Protein AF-0000000085035255 (afdb_homodimer)

InterPro domains:
  IPR010268 Archaeal PaREP1-like [PF05942] (9-112)

Structure (mmCIF, N/CA/C/O backbone):
data_AF-0000000085035255-model_v1
#
loop_
_entity.id
_entity.type
_entity.pdbx_description
1 polymer 'PaREP1 family protein'
#
loop_
_atom_site.group_PDB
_atom_site.id
_atom_site.type_symbol
_atom_site.label_atom_id
_atom_site.label_alt_id
_atom_site.label_comp_id
_atom_site.label_asym_id
_atom_site.label_entity_id
_atom_site.label_seq_id
_atom_site.pdbx_PDB_ins_code
_atom_site.Cartn_x
_atom_site.Cartn_y
_atom_site.Cartn_z
_atom_site.occupancy
_atom_site.B_iso_or_equiv
_atom_site.auth_seq_id
_atom_site.auth_comp_id
_atom_site.auth_asym_id
_atom_site.auth_atom_id
_atom_site.pdbx_PDB_model_num
ATOM 1 N N . MET A 1 1 ? 17.75 28.25 4.266 1 71.56 1 MET A N 1
ATOM 2 C CA . MET A 1 1 ? 18.922 27.719 4.949 1 71.56 1 MET A CA 1
ATOM 3 C C . MET A 1 1 ? 18.625 26.328 5.504 1 71.56 1 MET A C 1
ATOM 5 O O . MET A 1 1 ? 17.484 25.984 5.766 1 71.56 1 MET A O 1
ATOM 9 N N . PRO A 1 2 ? 19.734 25.594 5.645 1 76.75 2 PRO A N 1
ATOM 10 C CA . PRO A 1 2 ? 19.484 24.203 6.035 1 76.75 2 PRO A CA 1
ATOM 11 C C . PRO A 1 2 ? 18.734 24.094 7.355 1 76.75 2 PRO A C 1
ATOM 13 O O . PRO A 1 2 ? 17.812 23.266 7.477 1 76.75 2 PRO A O 1
ATOM 16 N N . GLU A 1 3 ? 19.031 24.891 8.227 1 83.19 3 GLU A N 1
ATOM 17 C CA . GLU A 1 3 ? 18.391 24.797 9.531 1 83.19 3 GLU A CA 1
ATOM 18 C C . GLU A 1 3 ? 16.922 25.219 9.445 1 83.19 3 GLU A C 1
ATOM 20 O O . GLU A 1 3 ? 16.062 24.625 10.109 1 83.19 3 GLU A O 1
ATOM 25 N N . ALA A 1 4 ? 16.781 26.234 8.711 1 89.69 4 ALA A N 1
ATOM 26 C CA . ALA A 1 4 ? 15.414 26.719 8.555 1 89.69 4 ALA A CA 1
ATOM 27 C C . ALA A 1 4 ? 14.547 25.656 7.859 1 89.69 4 ALA A C 1
ATOM 29 O O . ALA A 1 4 ? 13.383 25.469 8.219 1 89.69 4 ALA A O 1
ATOM 30 N N . ASP A 1 5 ? 15.156 25.062 6.98 1 92.88 5 ASP A N 1
ATOM 31 C CA . ASP A 1 5 ? 14.43 24.016 6.273 1 92.88 5 ASP A CA 1
ATOM 32 C C . ASP A 1 5 ? 14.125 22.828 7.199 1 92.88 5 ASP A C 1
ATOM 34 O O . ASP A 1 5 ? 13.031 22.266 7.156 1 92.88 5 ASP A O 1
ATOM 38 N N . VAL A 1 6 ? 15.102 22.578 8.062 1 94.19 6 VAL A N 1
ATOM 39 C CA . VAL A 1 6 ? 14.93 21.5 9.016 1 94.19 6 VAL A CA 1
ATOM 40 C C . VAL A 1 6 ? 13.758 21.812 9.945 1 94.19 6 VAL A C 1
ATOM 42 O O . VAL A 1 6 ? 12.875 20.969 10.156 1 94.19 6 VAL A O 1
ATOM 45 N N . GLU A 1 7 ? 13.789 22.969 10.484 1 96.19 7 GLU A N 1
ATOM 46 C CA . GLU A 1 7 ? 12.742 23.359 11.43 1 96.19 7 GLU A CA 1
ATOM 47 C C . GLU A 1 7 ? 11.375 23.375 10.758 1 96.19 7 GLU A C 1
ATOM 49 O O . GLU A 1 7 ? 10.383 22.953 11.359 1 96.19 7 GLU A O 1
ATOM 54 N N . LEU A 1 8 ? 11.359 23.938 9.562 1 97.88 8 LEU A N 1
ATOM 55 C CA . LEU A 1 8 ? 10.102 23.984 8.82 1 97.88 8 LEU A CA 1
ATOM 56 C C . LEU A 1 8 ? 9.547 22.578 8.586 1 97.88 8 LEU A C 1
ATOM 58 O O . LEU A 1 8 ? 8.375 22.328 8.875 1 97.88 8 LEU A O 1
ATOM 62 N N . HIS A 1 9 ? 10.43 21.688 8.094 1 98.44 9 HIS A N 1
ATOM 63 C CA . HIS A 1 9 ? 9.977 20.328 7.82 1 98.44 9 HIS A CA 1
ATOM 64 C C . HIS A 1 9 ? 9.57 19.609 9.102 1 98.44 9 HIS A C 1
ATOM 66 O O . HIS A 1 9 ? 8.641 18.797 9.102 1 98.44 9 HIS A O 1
ATOM 72 N N . LEU A 1 10 ? 10.25 19.938 10.164 1 97.38 10 LEU A N 1
ATOM 73 C CA . LEU A 1 10 ? 9.914 19.312 11.438 1 97.38 10 LEU A CA 1
ATOM 74 C C . LEU A 1 10 ? 8.539 19.781 11.922 1 97.38 10 LEU A C 1
ATOM 76 O O . LEU A 1 10 ? 7.727 18.969 12.367 1 97.38 10 LEU A O 1
ATOM 80 N N . LYS A 1 11 ? 8.367 21 11.875 1 98.31 11 LYS A N 1
ATOM 81 C CA . LYS A 1 11 ? 7.07 21.547 12.273 1 98.31 11 LYS A CA 1
ATOM 82 C C . LYS A 1 11 ? 5.945 20.969 11.414 1 98.31 11 LYS A C 1
ATOM 84 O O . LYS A 1 11 ? 4.883 20.625 11.93 1 98.31 11 LYS A O 1
ATOM 89 N N . LEU A 1 12 ? 6.164 20.891 10.117 1 98.69 12 LEU A N 1
ATOM 90 C CA . LEU A 1 12 ? 5.164 20.328 9.219 1 98.69 12 LEU A CA 1
ATOM 91 C C . LEU A 1 12 ? 4.914 18.859 9.547 1 98.69 12 LEU A C 1
ATOM 93 O O . LEU A 1 12 ? 3.766 18.406 9.555 1 98.69 12 LEU A O 1
ATOM 97 N N . CYS A 1 13 ? 6.023 18.172 9.836 1 98.69 13 CYS A N 1
ATOM 98 C CA . CYS A 1 13 ? 5.871 16.766 10.227 1 98.69 13 CYS A CA 1
ATOM 99 C C . CYS A 1 13 ? 4.965 16.641 11.445 1 98.69 13 CYS A C 1
ATOM 101 O O . CYS A 1 13 ? 4.031 15.836 11.445 1 98.69 13 CYS A O 1
ATOM 103 N N . GLU A 1 14 ? 5.195 17.406 12.43 1 98.38 14 GLU A N 1
ATOM 104 C CA . GLU A 1 14 ? 4.434 17.344 13.672 1 98.38 14 GLU A CA 1
ATOM 105 C C . GLU A 1 14 ? 2.973 17.719 13.445 1 98.38 14 GLU A C 1
ATOM 107 O O . GLU A 1 14 ? 2.068 17.062 13.969 1 98.38 14 GLU A O 1
ATOM 112 N N . ASN A 1 15 ? 2.805 18.766 12.742 1 98.81 15 ASN A N 1
ATOM 113 C CA . ASN A 1 15 ? 1.443 19.203 12.453 1 98.81 15 ASN A CA 1
ATOM 114 C C . ASN A 1 15 ? 0.665 18.141 11.688 1 98.81 15 ASN A C 1
ATOM 116 O O . ASN A 1 15 ? -0.482 17.844 12.023 1 98.81 15 ASN A O 1
ATOM 120 N N . TYR A 1 16 ? 1.258 17.594 10.664 1 98.88 16 TYR A N 1
ATOM 121 C CA . TYR A 1 16 ? 0.541 16.625 9.836 1 98.88 16 TYR A CA 1
ATOM 122 C C . TYR A 1 16 ? 0.333 15.312 10.578 1 98.88 16 TYR A C 1
ATOM 124 O O . TYR A 1 16 ? -0.672 14.625 10.367 1 98.88 16 TYR A O 1
ATOM 132 N N . MET A 1 17 ? 1.29 14.922 11.5 1 98.69 17 MET A N 1
ATOM 133 C CA . MET A 1 17 ? 1.035 13.75 12.328 1 98.69 17 MET A CA 1
ATOM 134 C C . MET A 1 17 ? -0.165 13.977 13.242 1 98.69 17 MET A C 1
ATOM 136 O O . MET A 1 17 ? -0.988 13.086 13.43 1 98.69 17 MET A O 1
ATOM 140 N N . LYS A 1 18 ? -0.241 15.156 13.742 1 98.75 18 LYS A N 1
ATOM 141 C CA . LYS A 1 18 ? -1.397 15.508 14.562 1 98.75 18 LYS A CA 1
ATOM 142 C C . LYS A 1 18 ? -2.686 15.461 13.742 1 98.75 18 LYS A C 1
ATOM 144 O O . LYS A 1 18 ? -3.705 14.953 14.203 1 98.75 18 LYS A O 1
ATOM 149 N N . GLU A 1 19 ? -2.623 16.031 12.617 1 98.88 19 GLU A N 1
ATOM 150 C CA . GLU A 1 19 ? -3.791 15.984 11.742 1 98.88 19 GLU A CA 1
ATOM 151 C C . GLU A 1 19 ? -4.184 14.555 11.414 1 98.88 19 GLU A C 1
ATOM 153 O O . GLU A 1 19 ? -5.371 14.219 11.367 1 98.88 19 GLU A O 1
ATOM 158 N N . ALA A 1 20 ? -3.168 13.727 11.086 1 98.88 20 ALA A N 1
ATOM 159 C CA . ALA A 1 20 ? -3.467 12.32 10.805 1 98.88 20 ALA A CA 1
ATOM 160 C C . ALA A 1 20 ? -4.234 11.68 11.953 1 98.88 20 ALA A C 1
ATOM 162 O O . ALA A 1 20 ? -5.223 10.977 11.734 1 98.88 20 ALA A O 1
ATOM 163 N N . GLU A 1 21 ? -3.861 11.969 13.117 1 98.62 21 GLU A N 1
ATOM 164 C CA . GLU A 1 21 ? -4.508 11.406 14.297 1 98.62 21 GLU A CA 1
ATOM 165 C C . GLU A 1 21 ? -5.906 11.984 14.492 1 98.62 21 GLU A C 1
ATOM 167 O O . GLU A 1 21 ? -6.832 11.273 14.883 1 98.62 21 GLU A O 1
ATOM 172 N N . ASP A 1 22 ? -5.992 13.211 14.273 1 98.81 22 ASP A N 1
ATOM 173 C CA . ASP A 1 22 ? -7.309 13.836 14.375 1 98.81 22 ASP A CA 1
ATOM 174 C C . ASP A 1 22 ? -8.289 13.227 13.375 1 98.81 22 ASP A C 1
ATOM 176 O O . ASP A 1 22 ? -9.438 12.945 13.711 1 98.81 22 ASP A O 1
ATOM 180 N N . PHE A 1 23 ? -7.844 13.133 12.086 1 98.88 23 PHE A N 1
ATOM 181 C CA . PHE A 1 23 ? -8.703 12.539 11.07 1 98.88 23 PHE A CA 1
ATOM 182 C C . PHE A 1 23 ? -9.055 11.102 11.43 1 98.88 23 PHE A C 1
ATOM 184 O O . PHE A 1 23 ? -10.164 10.641 11.156 1 98.88 23 PHE A O 1
ATOM 191 N N . LEU A 1 24 ? -8.117 10.344 12.047 1 98.56 24 LEU A N 1
ATOM 192 C CA . LEU A 1 24 ? -8.422 8.992 12.5 1 98.56 24 LEU A CA 1
ATOM 193 C C . LEU A 1 24 ? -9.531 9.008 13.539 1 98.56 24 LEU A C 1
ATOM 195 O O . LEU A 1 24 ? -10.453 8.18 13.484 1 98.56 24 LEU A O 1
ATOM 199 N N . ALA A 1 25 ? -9.43 9.883 14.461 1 98.38 25 ALA A N 1
ATOM 200 C CA . ALA A 1 25 ? -10.422 9.992 15.523 1 98.38 25 ALA A CA 1
ATOM 201 C C . ALA A 1 25 ? -11.812 10.273 14.953 1 98.38 25 ALA A C 1
ATOM 203 O O . ALA A 1 25 ? -12.82 9.852 15.523 1 98.38 25 ALA A O 1
ATOM 204 N N . ARG A 1 26 ? -11.797 10.945 13.883 1 98.56 26 ARG A N 1
ATOM 205 C CA . ARG A 1 26 ? -13.062 11.273 13.234 1 98.56 26 ARG A CA 1
ATOM 206 C C . ARG A 1 26 ? -13.461 10.203 12.219 1 98.56 26 ARG A C 1
ATOM 208 O O . ARG A 1 26 ? -14.43 10.375 11.484 1 98.56 26 ARG A O 1
ATOM 215 N N . LYS A 1 27 ? -12.68 9.188 12.102 1 98.62 27 LYS A N 1
ATOM 216 C CA . LYS A 1 27 ? -12.891 8.031 11.234 1 98.62 27 LYS A CA 1
ATOM 217 C C . LYS A 1 27 ? -12.859 8.43 9.766 1 98.62 27 LYS A C 1
ATOM 219 O O . LYS A 1 27 ? -13.555 7.832 8.938 1 98.62 27 LYS A O 1
ATOM 224 N N . ASP A 1 28 ? -12.234 9.523 9.469 1 98.81 28 ASP A N 1
ATOM 225 C CA . ASP A 1 28 ? -11.906 9.859 8.086 1 98.81 28 ASP A CA 1
ATOM 226 C C . ASP A 1 28 ? -10.57 9.242 7.672 1 98.81 28 ASP A C 1
ATOM 228 O O . ASP A 1 28 ? -9.547 9.922 7.641 1 98.81 28 ASP A O 1
ATOM 232 N N . TYR A 1 29 ? -10.641 8.055 7.273 1 98.81 29 TYR A N 1
ATOM 233 C CA . TYR A 1 29 ? -9.469 7.219 7.062 1 98.81 29 TYR A CA 1
ATOM 234 C C . TYR A 1 29 ? -8.719 7.629 5.797 1 98.81 29 TYR A C 1
ATOM 236 O O . TYR A 1 29 ? -7.504 7.461 5.703 1 98.81 29 TYR A O 1
ATOM 244 N N . VAL A 1 30 ? -9.461 8.125 4.777 1 98.88 30 VAL A N 1
ATOM 245 C CA . VAL A 1 30 ? -8.844 8.578 3.535 1 98.88 30 VAL A CA 1
ATOM 246 C C . VAL A 1 30 ? -7.922 9.766 3.814 1 98.88 30 VAL A C 1
ATOM 248 O O . VAL A 1 30 ? -6.746 9.742 3.451 1 98.88 30 VAL A O 1
ATOM 251 N N . GLN A 1 31 ? -8.391 10.805 4.551 1 98.94 31 GLN A N 1
ATOM 252 C CA . GLN A 1 31 ? -7.57 11.969 4.848 1 98.94 31 GLN A CA 1
ATOM 253 C C . GLN A 1 31 ? -6.473 11.633 5.852 1 98.94 31 GLN A C 1
ATOM 255 O O . GLN A 1 31 ? -5.371 12.18 5.789 1 98.94 31 GLN A O 1
ATOM 260 N N . ALA A 1 32 ? -6.758 10.688 6.875 1 98.94 32 ALA A N 1
ATOM 261 C CA . ALA A 1 32 ? -5.727 10.234 7.805 1 98.94 32 ALA A CA 1
ATOM 262 C C . ALA A 1 32 ? -4.547 9.617 7.055 1 98.94 32 ALA A C 1
ATOM 264 O O . ALA A 1 32 ? -3.391 9.859 7.402 1 98.94 32 ALA A O 1
ATOM 265 N N . SER A 1 33 ? -4.934 8.836 6.004 1 98.94 33 SER A N 1
ATOM 266 C CA . SER A 1 33 ? -3.904 8.195 5.195 1 98.94 33 SER A CA 1
ATOM 267 C C . SER A 1 33 ? -2.982 9.227 4.551 1 98.94 33 SER A C 1
ATOM 269 O O . SER A 1 33 ? -1.758 9.109 4.641 1 98.94 33 SER A O 1
ATOM 271 N N . GLU A 1 34 ? -3.482 10.172 3.92 1 98.94 34 GLU A N 1
ATOM 272 C CA . GLU A 1 34 ? -2.697 11.195 3.234 1 98.94 34 GLU A CA 1
ATOM 273 C C . GLU A 1 34 ? -1.834 11.977 4.219 1 98.94 34 GLU A C 1
ATOM 275 O O . GLU A 1 34 ? -0.647 12.195 3.971 1 98.94 34 GLU A O 1
ATOM 280 N N . LYS A 1 35 ? -2.445 12.406 5.367 1 98.94 35 LYS A N 1
ATOM 281 C CA . LYS A 1 35 ? -1.698 13.234 6.309 1 98.94 35 LYS A CA 1
ATOM 282 C C . LYS A 1 35 ? -0.564 12.445 6.957 1 98.94 35 LYS A C 1
ATOM 284 O O . LYS A 1 35 ? 0.502 13 7.234 1 98.94 35 LYS A O 1
ATOM 289 N N . ALA A 1 36 ? -0.799 11.195 7.242 1 98.94 36 ALA A N 1
ATOM 290 C CA . ALA A 1 36 ? 0.278 10.359 7.77 1 98.94 36 ALA A CA 1
ATOM 291 C C . ALA A 1 36 ? 1.422 10.242 6.766 1 98.94 36 ALA A C 1
ATOM 293 O O . ALA A 1 36 ? 2.594 10.336 7.137 1 98.94 36 ALA A O 1
ATOM 294 N N . TRP A 1 37 ? 1.056 10.008 5.477 1 98.94 37 TRP A N 1
ATOM 295 C CA . TRP A 1 37 ? 2.09 9.93 4.449 1 98.94 37 TRP A CA 1
ATOM 296 C C . TRP A 1 37 ? 2.873 11.242 4.371 1 98.94 37 TRP A C 1
ATOM 298 O O . TRP A 1 37 ? 4.102 11.234 4.281 1 98.94 37 TRP A O 1
ATOM 308 N N . VAL A 1 38 ? 2.184 12.383 4.395 1 98.94 38 VAL A N 1
ATOM 309 C CA . VAL A 1 38 ? 2.855 13.68 4.316 1 98.94 38 VAL A CA 1
ATOM 310 C C . VAL A 1 38 ? 3.801 13.844 5.504 1 98.94 38 VAL A C 1
ATOM 312 O O . VAL A 1 38 ? 4.93 14.312 5.344 1 98.94 38 VAL A O 1
ATOM 315 N N . ALA A 1 39 ? 3.291 13.422 6.695 1 98.88 39 ALA A N 1
ATOM 316 C CA . ALA A 1 39 ? 4.145 13.516 7.879 1 98.88 39 ALA A CA 1
ATOM 317 C C . ALA A 1 39 ? 5.426 12.711 7.695 1 98.88 39 ALA A C 1
ATOM 319 O O . ALA A 1 39 ? 6.52 13.195 7.984 1 98.88 39 ALA A O 1
ATOM 320 N N . ALA A 1 40 ? 5.258 11.5 7.254 1 98.88 40 ALA A N 1
ATOM 321 C CA . ALA A 1 40 ? 6.434 10.664 7.016 1 98.88 40 ALA A CA 1
ATOM 322 C C . ALA A 1 40 ? 7.383 11.32 6.02 1 98.88 40 ALA A C 1
ATOM 324 O O . ALA A 1 40 ? 8.602 11.336 6.23 1 98.88 40 ALA A O 1
ATOM 325 N N . SER A 1 41 ? 6.828 11.836 4.852 1 98.94 41 SER A N 1
ATOM 326 C CA . SER A 1 41 ? 7.641 12.492 3.832 1 98.94 41 SER A CA 1
ATOM 327 C C . SER A 1 41 ? 8.375 13.703 4.402 1 98.94 41 SER A C 1
ATOM 329 O O . SER A 1 41 ? 9.539 13.938 4.074 1 98.94 41 SER A O 1
ATOM 331 N N . GLN A 1 42 ? 7.688 14.422 5.281 1 98.81 42 GLN A N 1
ATOM 332 C CA . GLN A 1 42 ? 8.328 15.586 5.895 1 98.81 42 GLN A CA 1
ATOM 333 C C . GLN A 1 42 ? 9.477 15.164 6.801 1 98.81 42 GLN A C 1
ATOM 335 O O . GLN A 1 42 ? 10.508 15.844 6.859 1 98.81 42 GLN A O 1
ATOM 340 N N . MET A 1 43 ? 9.344 14.102 7.469 1 98.75 43 MET A N 1
ATOM 341 C CA . MET A 1 43 ? 10.438 13.672 8.336 1 98.75 43 MET A CA 1
ATOM 342 C C . MET A 1 43 ? 11.664 13.289 7.523 1 98.75 43 MET A C 1
ATOM 344 O O . MET A 1 43 ? 12.797 13.547 7.938 1 98.75 43 MET A O 1
ATOM 348 N N . LEU A 1 44 ? 11.422 12.594 6.383 1 98.75 44 LEU A N 1
ATOM 349 C CA . LEU A 1 44 ? 12.562 12.336 5.512 1 98.75 44 LEU A CA 1
ATOM 350 C C . LEU A 1 44 ? 13.219 13.633 5.07 1 98.75 44 LEU A C 1
ATOM 352 O O . LEU A 1 44 ? 14.445 13.719 4.992 1 98.75 44 LEU A O 1
ATOM 356 N N . LYS A 1 45 ? 12.438 14.578 4.723 1 98.56 45 LYS A N 1
ATOM 357 C CA . LYS A 1 45 ? 12.969 15.875 4.293 1 98.56 45 LYS A CA 1
ATOM 358 C C . LYS A 1 45 ? 13.75 16.547 5.418 1 98.56 45 LYS A C 1
ATOM 360 O O . LYS A 1 45 ? 14.719 17.266 5.164 1 98.56 45 LYS A O 1
ATOM 365 N N . VAL A 1 46 ? 13.312 16.344 6.695 1 98.38 46 VAL A N 1
ATOM 366 C CA . VAL A 1 46 ? 14.094 16.859 7.809 1 98.38 46 VAL A CA 1
ATOM 367 C C . VAL A 1 46 ? 15.516 16.297 7.75 1 98.38 46 VAL A C 1
ATOM 369 O O . VAL A 1 46 ? 16.484 17.047 7.797 1 98.38 46 VAL A O 1
ATOM 372 N N . LEU A 1 47 ? 15.609 15.086 7.691 1 97.62 47 LEU A N 1
ATOM 373 C CA . LEU A 1 47 ? 16.922 14.453 7.684 1 97.62 47 LEU A CA 1
ATOM 374 C C . LEU A 1 47 ? 17.734 14.898 6.477 1 97.62 47 LEU A C 1
ATOM 376 O O . LEU A 1 47 ? 18.938 15.164 6.594 1 97.62 47 LEU A O 1
ATOM 380 N N . ALA A 1 48 ? 17.062 14.875 5.246 1 97.75 48 ALA A N 1
ATOM 381 C CA . ALA A 1 48 ? 17.766 15.312 4.039 1 97.75 48 ALA A CA 1
ATOM 382 C C . ALA A 1 48 ? 18.266 16.75 4.18 1 97.75 48 ALA A C 1
ATOM 384 O O . ALA A 1 48 ? 19.375 17.062 3.773 1 97.75 48 ALA A O 1
ATOM 385 N N . ALA A 1 49 ? 17.375 17.578 4.762 1 96.5 49 ALA A N 1
ATOM 386 C CA . ALA A 1 49 ? 17.734 18.984 4.934 1 96.5 49 ALA A CA 1
ATOM 387 C C . ALA A 1 49 ? 18.969 19.125 5.836 1 96.5 49 ALA A C 1
ATOM 389 O O . ALA A 1 49 ? 19.812 19.984 5.613 1 96.5 49 ALA A O 1
ATOM 390 N N . LYS A 1 50 ? 19.109 18.328 6.773 1 94.81 50 LYS A N 1
ATOM 391 C CA . LYS A 1 50 ? 20.281 18.344 7.645 1 94.81 50 LYS A CA 1
ATOM 392 C C . LYS A 1 50 ? 21.547 18.062 6.863 1 94.81 50 LYS A C 1
ATOM 394 O O . LYS A 1 50 ? 22.641 18.469 7.258 1 94.81 50 LYS A O 1
ATOM 399 N N . GLU A 1 51 ? 21.359 17.391 5.879 1 94.31 51 GLU A N 1
ATOM 400 C CA . GLU A 1 51 ? 22.5 17.062 5.031 1 94.31 51 GLU A CA 1
ATOM 401 C C . GLU A 1 51 ? 22.641 18.062 3.883 1 94.31 51 GLU A C 1
ATOM 403 O O . GLU A 1 51 ? 23.469 17.875 2.99 1 94.31 51 GLU A O 1
ATOM 408 N N . GLY A 1 52 ? 21.859 18.938 3.848 1 94.75 52 GLY A N 1
ATOM 409 C CA . GLY A 1 52 ? 21.891 19.938 2.797 1 94.75 52 GLY A CA 1
ATOM 410 C C . GLY A 1 52 ? 21.219 19.484 1.515 1 94.75 52 GLY A C 1
ATOM 411 O O . GLY A 1 52 ? 21.516 20 0.436 1 94.75 52 GLY A O 1
ATOM 412 N N . ARG A 1 53 ? 20.391 18.609 1.719 1 96 53 ARG A N 1
ATOM 413 C CA . ARG A 1 53 ? 19.688 18.078 0.558 1 96 53 ARG A CA 1
ATOM 414 C C . ARG A 1 53 ? 18.203 18.422 0.62 1 96 53 ARG A C 1
ATOM 416 O O . ARG A 1 53 ? 17.609 18.406 1.696 1 96 53 ARG A O 1
ATOM 423 N N . GLU A 1 54 ? 17.781 18.75 -0.522 1 97.44 54 GLU A N 1
ATOM 424 C CA . GLU A 1 54 ? 16.344 19 -0.629 1 97.44 54 GLU A CA 1
ATOM 425 C C . GLU A 1 54 ? 15.656 17.906 -1.449 1 97.44 54 GLU A C 1
ATOM 427 O O . GLU A 1 54 ? 16.125 17.547 -2.531 1 97.44 54 GLU A O 1
ATOM 432 N N . LEU A 1 55 ? 14.562 17.375 -0.902 1 98.25 55 LEU A N 1
ATOM 433 C CA . LEU A 1 55 ? 13.773 16.359 -1.59 1 98.25 55 LEU A CA 1
ATOM 434 C C . LEU A 1 55 ? 12.477 16.953 -2.131 1 98.25 55 LEU A C 1
ATOM 436 O O . LEU A 1 55 ? 11.672 17.484 -1.37 1 98.25 55 LEU A O 1
ATOM 440 N N . ARG A 1 56 ? 12.367 16.781 -3.438 1 97.56 56 ARG A N 1
ATOM 441 C CA . ARG A 1 56 ? 11.281 17.531 -4.047 1 97.56 56 ARG A CA 1
ATOM 442 C C . ARG A 1 56 ? 10.273 16.594 -4.711 1 97.56 56 ARG A C 1
ATOM 444 O O . ARG A 1 56 ? 9.148 17 -5.016 1 97.56 56 ARG A O 1
ATOM 451 N N . SER A 1 57 ? 10.672 15.359 -5.027 1 98.44 57 SER A N 1
ATOM 452 C CA . SER A 1 57 ? 9.805 14.445 -5.762 1 98.44 57 SER A CA 1
ATOM 453 C C . SER A 1 57 ? 9.617 13.133 -5.008 1 98.44 57 SER A C 1
ATOM 455 O O . SER A 1 57 ? 10.398 12.805 -4.113 1 98.44 57 SER A O 1
ATOM 457 N N . HIS A 1 58 ? 8.547 12.414 -5.367 1 98.56 58 HIS A N 1
ATOM 458 C CA . HIS A 1 58 ? 8.305 11.086 -4.812 1 98.56 58 HIS A CA 1
ATOM 459 C C . HIS A 1 58 ? 9.508 10.172 -5.023 1 98.56 58 HIS A C 1
ATOM 461 O O . HIS A 1 58 ? 9.938 9.477 -4.102 1 98.56 58 HIS A O 1
ATOM 467 N N . ALA A 1 59 ? 10.094 10.195 -6.25 1 98.62 59 ALA A N 1
ATOM 468 C CA . ALA A 1 59 ? 11.25 9.359 -6.555 1 98.62 59 ALA A CA 1
ATOM 469 C C . ALA A 1 59 ? 12.438 9.703 -5.656 1 98.62 59 ALA A C 1
ATOM 471 O O . ALA A 1 59 ? 13.164 8.812 -5.207 1 98.62 59 ALA A O 1
ATOM 472 N N . GLU A 1 60 ? 12.633 10.984 -5.395 1 98.75 60 GLU A N 1
ATOM 473 C CA . GLU A 1 60 ? 13.727 11.398 -4.52 1 98.75 60 GLU A CA 1
ATOM 474 C C . GLU A 1 60 ? 13.484 10.945 -3.08 1 98.75 60 GLU A C 1
ATOM 476 O O . GLU A 1 60 ? 14.422 10.609 -2.363 1 98.75 60 GLU A O 1
ATOM 481 N N . LEU A 1 61 ? 12.242 10.945 -2.662 1 98.88 61 LEU A N 1
ATOM 482 C CA . LEU A 1 61 ? 11.914 10.445 -1.328 1 98.88 61 LEU A CA 1
ATOM 483 C C . LEU A 1 61 ? 12.219 8.953 -1.216 1 98.88 61 LEU A C 1
ATOM 485 O O . LEU A 1 61 ? 12.828 8.516 -0.241 1 98.88 61 LEU A O 1
ATOM 489 N N . TRP A 1 62 ? 11.828 8.211 -2.217 1 98.88 62 TRP A N 1
ATOM 490 C CA . TRP A 1 62 ? 12.117 6.777 -2.232 1 98.88 62 TRP A CA 1
ATOM 491 C C . TRP A 1 62 ? 13.617 6.523 -2.213 1 98.88 62 TRP A C 1
ATOM 493 O O . TRP A 1 62 ? 14.102 5.672 -1.465 1 98.88 62 TRP A O 1
ATOM 503 N N . LYS A 1 63 ? 14.344 7.207 -3.092 1 98.75 63 LYS A N 1
ATOM 504 C CA . LYS A 1 63 ? 15.789 7.047 -3.148 1 98.75 63 LYS A CA 1
ATOM 505 C C . LYS A 1 63 ? 16.438 7.391 -1.807 1 98.75 63 LYS A C 1
ATOM 507 O O . LYS A 1 63 ? 17.297 6.652 -1.32 1 98.75 63 LYS A O 1
ATOM 512 N N . TYR A 1 64 ? 16.062 8.391 -1.299 1 98.81 64 TYR A N 1
ATOM 513 C CA . TYR A 1 64 ? 16.672 8.797 -0.036 1 98.81 64 TYR A CA 1
ATOM 514 C C . TYR A 1 64 ? 16.344 7.801 1.069 1 98.81 64 TYR A C 1
ATOM 516 O O . TYR A 1 64 ? 17.219 7.441 1.864 1 98.81 64 TYR A O 1
ATOM 524 N N . ALA A 1 65 ? 15.047 7.453 1.271 1 98.69 65 ALA A N 1
ATOM 525 C CA . ALA A 1 65 ? 14.664 6.457 2.264 1 98.69 65 ALA A CA 1
ATOM 526 C C . ALA A 1 65 ? 15.477 5.172 2.092 1 98.69 65 ALA A C 1
ATOM 528 O O . ALA A 1 65 ? 15.898 4.559 3.076 1 98.69 65 ALA A O 1
ATOM 529 N N . ASP A 1 66 ? 15.688 4.773 0.777 1 98.44 66 ASP A N 1
ATOM 530 C CA . ASP A 1 66 ? 16.484 3.584 0.477 1 98.44 66 ASP A CA 1
ATOM 531 C C . ASP A 1 66 ? 17.922 3.766 0.922 1 98.44 66 ASP A C 1
ATOM 533 O O . ASP A 1 66 ? 18.5 2.883 1.565 1 98.44 66 ASP A O 1
ATOM 537 N N . GLU A 1 67 ? 18.531 4.887 0.636 1 98.19 67 GLU A N 1
ATOM 538 C CA . GLU A 1 67 ? 19.891 5.191 1.049 1 98.19 67 GLU A CA 1
ATOM 539 C C . GLU A 1 67 ? 20.016 5.207 2.57 1 98.19 67 GLU A C 1
ATOM 541 O O . GLU A 1 67 ? 21 4.695 3.123 1 98.19 67 GLU A O 1
ATOM 546 N N . LEU A 1 68 ? 19.078 5.711 3.125 1 98.06 68 LEU A N 1
ATOM 547 C CA . LEU A 1 68 ? 19.109 5.836 4.578 1 98.06 68 LEU A CA 1
ATOM 548 C C . LEU A 1 68 ? 19.016 4.469 5.242 1 98.06 68 LEU A C 1
ATOM 550 O O . LEU A 1 68 ? 19.781 4.156 6.145 1 98.06 68 LEU A O 1
ATOM 554 N N . ALA A 1 69 ? 18.031 3.738 4.875 1 98 69 ALA A N 1
ATOM 555 C CA . ALA A 1 69 ? 17.891 2.395 5.426 1 98 69 ALA A CA 1
ATOM 556 C C . ALA A 1 69 ? 19.156 1.573 5.23 1 98 69 ALA A C 1
ATOM 558 O O . ALA A 1 69 ? 19.547 0.809 6.113 1 98 69 ALA A O 1
ATOM 559 N N . GLU A 1 70 ? 19.719 1.691 4 1 97.56 70 GLU A N 1
ATOM 560 C CA . GLU A 1 70 ? 20.969 0.977 3.719 1 97.56 70 GLU A CA 1
ATOM 561 C C . GLU A 1 70 ? 22.094 1.442 4.637 1 97.56 70 GLU A C 1
ATOM 563 O O . GLU A 1 70 ? 22.812 0.622 5.219 1 97.56 70 GLU A O 1
ATOM 568 N N . LYS A 1 71 ? 22.297 2.666 4.77 1 96.75 71 LYS A N 1
ATOM 569 C CA . LYS A 1 71 ? 23.344 3.244 5.609 1 96.75 71 LYS A CA 1
ATOM 570 C C . LYS A 1 71 ? 23.203 2.783 7.059 1 96.75 71 LYS A C 1
ATOM 572 O O . LYS A 1 71 ? 24.188 2.496 7.727 1 96.75 71 LYS A O 1
ATOM 577 N N . LEU A 1 72 ? 22 2.619 7.453 1 96.25 72 LEU A N 1
ATOM 578 C CA . LEU A 1 72 ? 21.75 2.309 8.852 1 96.25 72 LEU A CA 1
ATOM 579 C C . LEU A 1 72 ? 21.625 0.803 9.062 1 96.25 72 LEU A C 1
ATOM 581 O O . LEU A 1 72 ? 21.594 0.33 10.203 1 96.25 72 LEU A O 1
ATOM 585 N N . GLY A 1 73 ? 21.547 0.07 8.023 1 96.25 73 GLY A N 1
ATOM 586 C CA . GLY A 1 73 ? 21.266 -1.354 8.125 1 96.25 73 GLY A CA 1
ATOM 587 C C . GLY A 1 73 ? 19.953 -1.663 8.812 1 96.25 73 GLY A C 1
ATOM 588 O O . GLY A 1 73 ? 19.859 -2.609 9.594 1 96.25 73 GLY A O 1
ATOM 589 N N . ASP A 1 74 ? 19.016 -0.812 8.594 1 95.81 74 ASP A N 1
ATOM 590 C CA . ASP A 1 74 ? 17.734 -0.866 9.289 1 95.81 74 ASP A CA 1
ATOM 591 C C . ASP A 1 74 ? 16.609 -1.297 8.344 1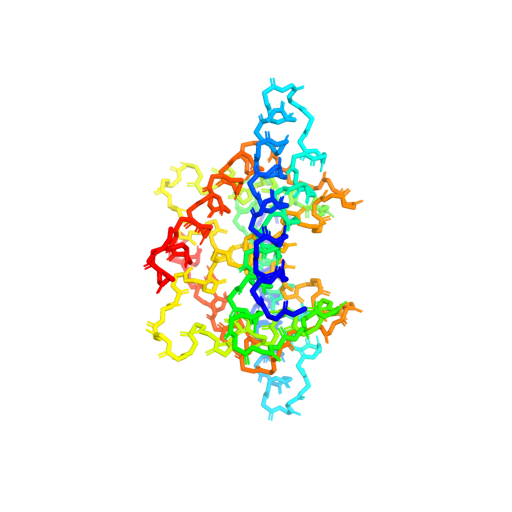 95.81 74 ASP A C 1
ATOM 593 O O . ASP A 1 74 ? 15.961 -0.455 7.723 1 95.81 74 ASP A O 1
ATOM 597 N N . GLU A 1 75 ? 16.312 -2.551 8.328 1 95.62 75 GLU A N 1
ATOM 598 C CA . GLU A 1 75 ? 15.305 -3.119 7.445 1 95.62 75 GLU A CA 1
ATOM 599 C C . GLU A 1 75 ? 13.898 -2.678 7.855 1 95.62 75 GLU A C 1
ATOM 601 O O . GLU A 1 75 ? 13.023 -2.52 7.004 1 95.62 75 GLU A O 1
ATOM 606 N N . GLU A 1 76 ? 13.711 -2.57 9.148 1 96.81 76 GLU A N 1
ATOM 607 C CA . GLU A 1 76 ? 12.398 -2.143 9.625 1 96.81 76 GLU A CA 1
ATOM 608 C C . GLU A 1 76 ? 12.039 -0.762 9.086 1 96.81 76 GLU A C 1
ATOM 610 O O . GLU A 1 76 ? 10.867 -0.483 8.82 1 96.81 76 GLU A O 1
ATOM 615 N N . LEU A 1 77 ? 13.055 0.13 8.844 1 97.94 77 LEU A N 1
ATOM 616 C CA . LEU A 1 77 ? 12.812 1.446 8.266 1 97.94 77 LEU A CA 1
ATOM 617 C C . LEU A 1 77 ? 12.219 1.322 6.867 1 97.94 77 LEU A C 1
ATOM 619 O O . LEU A 1 77 ? 11.359 2.121 6.477 1 97.94 77 LEU A O 1
ATOM 623 N N . ARG A 1 78 ? 12.648 0.31 6.129 1 98.19 78 ARG A N 1
ATOM 624 C CA . ARG A 1 78 ? 12.102 0.088 4.797 1 98.19 78 ARG A CA 1
ATOM 625 C C . ARG A 1 78 ? 10.625 -0.308 4.867 1 98.19 78 ARG A C 1
ATOM 627 O O . ARG A 1 78 ? 9.805 0.208 4.109 1 98.19 78 ARG A O 1
ATOM 634 N N . TYR A 1 79 ? 10.305 -1.218 5.793 1 98.44 79 TYR A N 1
ATOM 635 C CA . TYR A 1 79 ? 8.922 -1.643 5.949 1 98.44 79 TYR A CA 1
ATOM 636 C C . TYR A 1 79 ? 8.031 -0.468 6.336 1 98.44 79 TYR A C 1
ATOM 638 O O . TYR A 1 79 ? 6.918 -0.326 5.82 1 98.44 79 TYR A O 1
ATOM 646 N N . LEU A 1 80 ? 8.484 0.435 7.238 1 98.81 80 LEU A N 1
ATOM 647 C CA . LEU A 1 80 ? 7.688 1.563 7.703 1 98.81 80 LEU A CA 1
ATOM 648 C C . LEU A 1 80 ? 7.496 2.59 6.594 1 98.81 80 LEU A C 1
ATOM 650 O O . LEU A 1 80 ? 6.414 3.166 6.453 1 98.81 80 LEU A O 1
ATOM 654 N N . TRP A 1 81 ? 8.531 2.785 5.703 1 98.88 81 TRP A N 1
ATOM 655 C CA . TRP A 1 81 ? 8.383 3.707 4.582 1 98.88 81 TRP A CA 1
ATOM 656 C C . TRP A 1 81 ? 7.406 3.154 3.545 1 98.88 81 TRP A C 1
ATOM 658 O O . TRP A 1 81 ? 6.586 3.893 3 1 98.88 81 TRP A O 1
ATOM 668 N N . ARG A 1 82 ? 7.527 1.859 3.301 1 98.88 82 ARG A N 1
ATOM 669 C CA . ARG A 1 82 ? 6.57 1.225 2.402 1 98.88 82 ARG A CA 1
ATOM 670 C C . ARG A 1 82 ? 5.148 1.339 2.945 1 98.88 82 ARG A C 1
ATOM 672 O O . ARG A 1 82 ? 4.199 1.505 2.178 1 98.88 82 ARG A O 1
ATOM 679 N N . THR A 1 83 ? 5 1.209 4.238 1 98.88 83 THR A N 1
ATOM 680 C CA . THR A 1 83 ? 3.697 1.389 4.875 1 98.88 83 THR A CA 1
ATOM 681 C C . THR A 1 83 ? 3.168 2.799 4.629 1 98.88 83 THR A C 1
ATOM 683 O O . THR A 1 83 ? 2 2.975 4.273 1 98.88 83 THR A O 1
ATOM 686 N N . ALA A 1 84 ? 4.012 3.854 4.793 1 98.94 84 ALA A N 1
ATOM 687 C CA . ALA A 1 84 ? 3.594 5.223 4.504 1 98.94 84 ALA A CA 1
ATOM 688 C C . ALA A 1 84 ? 3.115 5.359 3.061 1 98.94 84 ALA A C 1
ATOM 690 O O . ALA A 1 84 ? 2.115 6.027 2.791 1 98.94 84 ALA A O 1
ATOM 691 N N . ASN A 1 85 ? 3.775 4.703 2.141 1 98.88 85 ASN A N 1
ATOM 692 C CA . ASN A 1 85 ? 3.406 4.828 0.735 1 98.88 85 ASN A CA 1
ATOM 693 C C . ASN A 1 85 ? 2.135 4.047 0.417 1 98.88 85 ASN A C 1
ATOM 695 O O . ASN A 1 85 ? 1.367 4.438 -0.466 1 98.88 85 ASN A O 1
ATOM 699 N N . ALA A 1 86 ? 1.9 2.891 1.177 1 98.75 86 ALA A N 1
ATOM 700 C CA . ALA A 1 86 ? 0.606 2.227 1.05 1 98.75 86 ALA A CA 1
ATOM 701 C C . ALA A 1 86 ? -0.527 3.141 1.503 1 98.75 86 ALA A C 1
ATOM 703 O O . ALA A 1 86 ? -1.607 3.145 0.908 1 98.75 86 ALA A O 1
ATOM 704 N N . LEU A 1 87 ? -0.301 3.934 2.545 1 98.94 87 LEU A N 1
ATOM 705 C CA . LEU A 1 87 ? -1.293 4.914 2.975 1 98.94 87 LEU A CA 1
ATOM 706 C C . LEU A 1 87 ? -1.503 5.98 1.905 1 98.94 87 LEU A C 1
ATOM 708 O O . LEU A 1 87 ? -2.635 6.402 1.658 1 98.94 87 LEU A O 1
ATOM 712 N N . HIS A 1 88 ? -0.381 6.402 1.281 1 98.81 88 HIS A N 1
ATOM 713 C CA . HIS A 1 88 ? -0.509 7.402 0.225 1 98.81 88 HIS A CA 1
ATOM 714 C C . HIS A 1 88 ? -1.36 6.879 -0.927 1 98.81 88 HIS A C 1
ATOM 716 O O . HIS A 1 88 ? -2.221 7.594 -1.443 1 98.81 88 HIS A O 1
ATOM 722 N N . GLN A 1 89 ? -1.159 5.738 -1.316 1 98.5 89 GLN A N 1
ATOM 723 C CA . GLN A 1 89 ? -2.006 5.098 -2.316 1 98.5 89 GLN A CA 1
ATOM 724 C C . GLN A 1 89 ? -3.457 5.031 -1.848 1 98.5 89 GLN A C 1
ATOM 726 O O . GLN A 1 89 ? -4.379 5.227 -2.641 1 98.5 89 GLN A O 1
ATOM 731 N N . ASN A 1 90 ? -3.619 4.656 -0.602 1 98.75 90 ASN A N 1
ATOM 732 C CA . ASN A 1 90 ? -4.973 4.523 -0.072 1 98.75 90 ASN A CA 1
ATOM 733 C C . ASN A 1 90 ? -5.719 5.852 -0.095 1 98.75 90 ASN A C 1
ATOM 735 O O . ASN A 1 90 ? -6.949 5.879 -0.142 1 98.75 90 ASN A O 1
ATOM 739 N N . PHE A 1 91 ? -5.027 7.051 0.022 1 98.81 91 PHE A N 1
ATOM 740 C CA . PHE A 1 91 ? -5.656 8.359 -0.118 1 98.81 91 PHE A CA 1
ATOM 741 C C . PHE A 1 91 ? -6.367 8.477 -1.462 1 98.81 91 PHE A C 1
ATOM 743 O O . PHE A 1 91 ? -7.441 9.078 -1.553 1 98.81 91 PHE A O 1
ATOM 750 N N . TYR A 1 92 ? -5.805 7.867 -2.508 1 98.44 92 TYR A N 1
ATOM 751 C CA . TYR A 1 92 ? -6.375 7.988 -3.844 1 98.44 92 TYR A CA 1
ATOM 752 C C . TYR A 1 92 ? -7.383 6.879 -4.113 1 98.44 92 TYR A C 1
ATOM 754 O O . TYR A 1 92 ? -8.375 7.09 -4.812 1 98.44 92 TYR A O 1
ATOM 762 N N . GLU A 1 93 ? -7.066 5.605 -3.498 1 98.38 93 GLU A N 1
ATOM 763 C CA . GLU A 1 93 ? -7.828 4.441 -3.939 1 98.38 93 GLU A CA 1
ATOM 764 C C . GLU A 1 93 ? -8.828 4.004 -2.877 1 98.38 93 GLU A C 1
ATOM 766 O O . GLU A 1 93 ? -9.828 3.352 -3.189 1 98.38 93 GLU A O 1
ATOM 771 N N . ASN A 1 94 ? -8.453 4.309 -1.521 1 98.56 94 ASN A N 1
ATOM 772 C CA . ASN A 1 94 ? -9.297 3.99 -0.374 1 98.56 94 ASN A CA 1
ATOM 773 C C . ASN A 1 94 ? -9.664 2.508 -0.338 1 98.56 94 ASN A C 1
ATOM 775 O O . ASN A 1 94 ? -10.812 2.152 -0.084 1 98.56 94 ASN A O 1
ATOM 779 N N . TRP A 1 95 ? -8.758 1.617 -0.68 1 98.69 95 TRP A N 1
ATOM 780 C CA . TRP A 1 95 ? -8.961 0.172 -0.701 1 98.69 95 TRP A CA 1
ATOM 781 C C . TRP A 1 95 ? -8.75 -0.428 0.685 1 98.69 95 TRP A C 1
ATOM 783 O O . TRP A 1 95 ? -9.281 -1.498 0.992 1 98.69 95 TRP A O 1
ATOM 793 N N . MET A 1 96 ? -7.949 0.233 1.591 1 98.69 96 MET A N 1
ATOM 794 C CA . MET A 1 96 ? -7.555 -0.332 2.879 1 98.69 96 MET A CA 1
ATOM 795 C C . MET A 1 96 ? -8.719 -0.317 3.859 1 98.69 96 MET A C 1
ATOM 797 O O . MET A 1 96 ? -9.406 0.696 3.998 1 98.69 96 MET A O 1
ATOM 801 N N . PRO A 1 97 ? -8.867 -1.566 4.547 1 98.38 97 PRO A N 1
ATOM 802 C CA . PRO A 1 97 ? -9.844 -1.513 5.637 1 98.38 97 PRO A CA 1
ATOM 803 C C . PRO A 1 97 ? -9.406 -0.598 6.777 1 98.38 97 PRO A C 1
ATOM 805 O O . PRO A 1 97 ? -8.211 -0.33 6.938 1 98.38 97 PRO A O 1
ATOM 808 N N . SER A 1 98 ? -10.414 0.005 7.492 1 98.44 98 SER A N 1
ATOM 809 C CA . SER A 1 98 ? -10.164 1.009 8.523 1 98.44 98 SER A CA 1
ATOM 810 C C . SER A 1 98 ? -9.125 0.521 9.523 1 98.44 98 SER A C 1
ATOM 812 O O . SER A 1 98 ? -8.234 1.275 9.922 1 98.44 98 SER A O 1
ATOM 814 N N . ARG A 1 99 ? -9.141 -0.772 9.953 1 98.19 99 ARG A N 1
ATOM 815 C CA . ARG A 1 99 ? -8.18 -1.31 10.906 1 98.19 99 ARG A CA 1
ATOM 816 C C . ARG A 1 99 ? -6.758 -1.224 10.359 1 98.19 99 ARG A C 1
ATOM 818 O O . ARG A 1 99 ? -5.828 -0.859 11.078 1 98.19 99 ARG A O 1
ATOM 825 N N . GLU A 1 100 ? -6.699 -1.554 9.109 1 98.62 100 GLU A N 1
ATOM 826 C CA . GLU A 1 100 ? -5.387 -1.504 8.477 1 98.62 100 GLU A CA 1
ATOM 827 C C . GLU A 1 100 ? -4.863 -0.072 8.398 1 98.62 100 GLU A C 1
ATOM 829 O O . GLU A 1 100 ? -3.666 0.167 8.578 1 98.62 100 GLU A O 1
ATOM 834 N N . VAL A 1 101 ? -5.73 0.893 8.062 1 98.88 101 VAL A N 1
ATOM 835 C CA . VAL A 1 101 ? -5.328 2.295 8.055 1 98.88 101 VAL A CA 1
ATOM 836 C C . VAL A 1 101 ? -4.844 2.697 9.445 1 98.88 101 VAL A C 1
ATOM 838 O O . VAL A 1 101 ? -3.793 3.328 9.586 1 98.88 101 VAL A O 1
ATOM 841 N N . GLU A 1 102 ? -5.609 2.314 10.461 1 98.81 102 GLU A N 1
ATOM 842 C CA . GLU A 1 102 ? -5.238 2.66 11.828 1 98.81 102 GLU A CA 1
ATOM 843 C C . GLU A 1 102 ? -3.867 2.096 12.188 1 98.81 102 GLU A C 1
ATOM 845 O O . GLU A 1 102 ? -3.025 2.805 12.742 1 98.81 102 GLU A O 1
ATOM 850 N N . LEU A 1 103 ? -3.617 0.847 11.906 1 98.75 103 LEU A N 1
ATOM 851 C CA . LEU A 1 103 ? -2.342 0.196 12.188 1 98.75 103 LEU A CA 1
ATOM 852 C C . LEU A 1 103 ? -1.215 0.848 11.398 1 98.75 103 LEU A C 1
ATOM 854 O O . LEU A 1 103 ? -0.103 1.005 11.906 1 98.75 103 LEU A O 1
ATOM 858 N N . SER A 1 104 ? -1.532 1.197 10.156 1 98.88 104 SER A N 1
ATOM 859 C CA . SER A 1 104 ? -0.519 1.796 9.289 1 98.88 104 SER A CA 1
ATOM 860 C C . SER A 1 104 ? -0.144 3.195 9.766 1 98.88 104 SER A C 1
ATOM 862 O O . SER A 1 104 ? 1.022 3.588 9.703 1 98.88 104 SER A O 1
ATOM 864 N N . VAL A 1 105 ? -1.143 3.949 10.234 1 98.88 105 VAL A N 1
ATOM 865 C CA . VAL A 1 105 ? -0.841 5.27 10.773 1 98.88 105 VAL A CA 1
ATOM 866 C C . VAL A 1 105 ? 0.03 5.137 12.023 1 98.88 105 VAL A C 1
ATOM 868 O O . VAL A 1 105 ? 0.951 5.93 12.234 1 98.88 105 VAL A O 1
ATOM 871 N N . ARG A 1 106 ? -0.248 4.156 12.844 1 98.75 106 ARG A N 1
ATOM 872 C CA . ARG A 1 106 ? 0.612 3.889 13.992 1 98.75 106 ARG A CA 1
ATOM 873 C C . ARG A 1 106 ? 2.033 3.562 13.547 1 98.75 106 ARG A C 1
ATOM 875 O O . ARG A 1 106 ? 3.002 3.984 14.188 1 98.75 106 ARG A O 1
ATOM 882 N N . ASP A 1 107 ? 2.184 2.824 12.508 1 98.81 107 ASP A N 1
ATOM 883 C CA . ASP A 1 107 ? 3.5 2.49 11.969 1 98.81 107 ASP A CA 1
ATOM 884 C C . ASP A 1 107 ? 4.234 3.742 11.5 1 98.81 107 ASP A C 1
ATOM 886 O O . ASP A 1 107 ? 5.453 3.846 11.641 1 98.81 107 ASP A O 1
ATOM 890 N N . VAL A 1 108 ? 3.445 4.645 10.859 1 98.94 108 VAL A N 1
ATOM 891 C CA . VAL A 1 108 ? 4.062 5.895 10.43 1 98.94 108 VAL A CA 1
ATOM 892 C C . VAL A 1 108 ? 4.539 6.688 11.641 1 98.94 108 VAL A C 1
ATOM 894 O O . VAL A 1 108 ? 5.598 7.312 11.609 1 98.94 108 VAL A O 1
ATOM 897 N N . LYS A 1 109 ? 3.736 6.707 12.695 1 98.69 109 LYS A N 1
ATOM 898 C CA . LYS A 1 109 ? 4.191 7.352 13.922 1 98.69 109 LYS A CA 1
ATOM 899 C C . LYS A 1 109 ? 5.512 6.75 14.398 1 98.69 109 LYS A C 1
ATOM 901 O O . LYS A 1 109 ? 6.406 7.473 14.844 1 98.69 109 LYS A O 1
ATOM 906 N N . GLU A 1 110 ? 5.621 5.434 14.352 1 98.5 110 GLU A N 1
ATOM 907 C CA . GLU A 1 110 ? 6.867 4.762 14.703 1 98.5 110 GLU A CA 1
ATOM 908 C C . GLU A 1 110 ? 8 5.176 13.766 1 98.5 110 GLU A C 1
ATOM 910 O O . GLU A 1 110 ? 9.141 5.348 14.203 1 98.5 110 GLU A O 1
ATOM 915 N N . PHE A 1 111 ? 7.723 5.27 12.461 1 98.75 111 PHE A N 1
ATOM 916 C CA . PHE A 1 111 ? 8.695 5.746 11.484 1 98.75 111 PHE A CA 1
ATOM 917 C C . PHE A 1 111 ? 9.266 7.098 11.898 1 98.75 111 PHE A C 1
ATOM 919 O O . PHE A 1 111 ? 10.484 7.277 11.945 1 98.75 111 PHE A O 1
ATOM 926 N N . VAL A 1 112 ? 8.359 8.023 12.203 1 98.62 112 VAL A N 1
ATOM 927 C CA . VAL A 1 112 ? 8.742 9.375 12.609 1 98.62 112 VAL A CA 1
ATOM 928 C C . VAL A 1 112 ? 9.562 9.312 13.898 1 98.62 112 VAL A C 1
ATOM 930 O O . VAL A 1 112 ? 10.602 9.961 14.008 1 98.62 112 VAL A O 1
ATOM 933 N N . ARG A 1 113 ? 9.117 8.539 14.836 1 97.94 113 ARG A N 1
ATOM 934 C CA . ARG A 1 113 ? 9.828 8.406 16.094 1 97.94 113 ARG A CA 1
ATOM 935 C C . ARG A 1 113 ? 11.242 7.895 15.875 1 97.94 113 ARG A C 1
ATOM 937 O O . ARG A 1 113 ? 12.195 8.414 16.469 1 97.94 113 ARG A O 1
ATOM 944 N N . ARG A 1 114 ? 11.406 6.863 15.102 1 97.25 114 ARG A N 1
ATOM 945 C CA . ARG A 1 114 ? 12.711 6.273 14.828 1 97.25 114 ARG A CA 1
ATOM 946 C C . ARG A 1 114 ? 13.648 7.289 14.188 1 97.25 114 ARG A C 1
ATOM 948 O O . ARG A 1 114 ? 14.828 7.375 14.555 1 97.25 114 ARG A O 1
ATOM 955 N N . LEU A 1 115 ? 13.141 8.008 13.18 1 97.88 115 LEU A N 1
ATOM 956 C CA . LEU A 1 115 ? 13.992 8.969 12.492 1 97.88 115 LEU A CA 1
ATOM 957 C C . LEU A 1 115 ? 14.352 10.141 13.406 1 97.88 115 LEU A C 1
ATOM 959 O O . LEU A 1 115 ? 15.453 10.688 13.32 1 97.88 115 LEU A O 1
ATOM 963 N N . ARG A 1 116 ? 13.406 10.523 14.281 1 96 116 ARG A N 1
ATOM 964 C CA . ARG A 1 116 ? 13.734 11.547 15.273 1 96 116 ARG A CA 1
ATOM 965 C C . ARG A 1 116 ? 14.859 11.086 16.188 1 96 116 ARG A C 1
ATOM 967 O O . ARG A 1 116 ? 15.734 11.875 16.547 1 96 116 ARG A O 1
ATOM 974 N N . ALA A 1 117 ? 14.82 9.891 16.531 1 94.81 117 ALA A N 1
ATOM 975 C CA . ALA A 1 117 ? 15.859 9.336 17.406 1 94.81 117 ALA A CA 1
ATOM 976 C C . ALA A 1 117 ? 17.219 9.375 16.719 1 94.81 117 ALA A C 1
ATOM 978 O O . ALA A 1 117 ? 18.234 9.617 17.375 1 94.81 117 ALA A O 1
ATOM 979 N N . ILE A 1 118 ? 17.25 9.023 15.414 1 88.62 118 ILE A N 1
ATOM 980 C CA . ILE A 1 118 ? 18.484 9.078 14.648 1 88.62 118 ILE A CA 1
ATOM 981 C C . ILE A 1 118 ? 19.047 10.492 14.664 1 88.62 118 ILE A C 1
ATOM 983 O O . ILE A 1 118 ? 20.266 10.688 14.703 1 88.62 118 ILE A O 1
ATOM 987 N N . LEU A 1 119 ? 18.156 11.414 14.594 1 85.12 119 LEU A N 1
ATOM 988 C CA . LEU A 1 119 ? 18.547 12.82 14.562 1 85.12 119 LEU A CA 1
ATOM 989 C C . LEU A 1 119 ? 18.75 13.352 15.977 1 85.12 119 LEU A C 1
ATOM 991 O O . LEU A 1 119 ? 19.219 14.477 16.156 1 85.12 119 LEU A O 1
ATOM 995 N N . ASN A 1 120 ? 18.484 12.562 16.938 1 87.44 120 ASN A N 1
ATOM 996 C CA . ASN A 1 120 ? 18.531 12.984 18.328 1 87.44 120 ASN A CA 1
ATOM 997 C C . ASN A 1 120 ? 17.625 14.188 18.578 1 87.44 120 ASN A C 1
ATOM 999 O O . ASN A 1 120 ? 18.047 15.164 19.203 1 87.44 120 ASN A O 1
ATOM 1003 N N . ILE A 1 121 ? 16.547 14.242 17.984 1 75.88 121 ILE A N 1
ATOM 1004 C CA . ILE A 1 121 ? 15.57 15.305 18.203 1 75.88 121 ILE A CA 1
ATOM 1005 C C . ILE A 1 121 ? 14.211 14.688 18.516 1 75.88 121 ILE A C 1
ATOM 1007 O O . ILE A 1 121 ? 13.93 13.555 18.125 1 75.88 121 ILE A O 1
ATOM 1011 N N . MET B 1 1 ? -14.656 -24.844 -9.211 1 71.56 1 MET B N 1
ATOM 1012 C CA . MET B 1 1 ? -14.664 -25.5 -7.906 1 71.56 1 MET B CA 1
ATOM 1013 C C . MET B 1 1 ? -13.531 -24.969 -7.031 1 71.56 1 MET B C 1
ATOM 1015 O O . MET B 1 1 ? -12.523 -24.484 -7.539 1 71.56 1 MET B O 1
ATOM 1019 N N . PRO B 1 2 ? -13.781 -25.109 -5.789 1 77.94 2 PRO B N 1
ATOM 1020 C CA . PRO B 1 2 ? -12.781 -24.484 -4.906 1 77.94 2 PRO B CA 1
ATOM 1021 C C . PRO B 1 2 ? -11.375 -25.016 -5.145 1 77.94 2 PRO B C 1
ATOM 1023 O O . PRO B 1 2 ? -10.414 -24.25 -5.172 1 77.94 2 PRO B O 1
ATOM 1026 N N . GLU B 1 3 ? -11.352 -26.266 -5.496 1 83.62 3 GLU B N 1
ATOM 1027 C CA . GLU B 1 3 ? -10.039 -26.875 -5.688 1 83.62 3 GLU B CA 1
ATOM 1028 C C . GLU B 1 3 ? -9.406 -26.422 -6.996 1 83.62 3 GLU B C 1
ATOM 1030 O O . GLU B 1 3 ? -8.195 -26.188 -7.059 1 83.62 3 GLU B O 1
ATOM 1035 N N . ALA B 1 4 ? -10.258 -26.391 -7.918 1 89.31 4 ALA B N 1
ATOM 1036 C CA . ALA B 1 4 ? -9.75 -25.938 -9.211 1 89.31 4 ALA B CA 1
ATOM 1037 C C . ALA B 1 4 ? -9.266 -24.5 -9.148 1 89.31 4 ALA B C 1
ATOM 1039 O O . ALA B 1 4 ? -8.25 -24.141 -9.75 1 89.31 4 ALA B O 1
ATOM 1040 N N . ASP B 1 5 ? -10.023 -23.781 -8.398 1 92.38 5 ASP B N 1
ATOM 1041 C CA . ASP B 1 5 ? -9.633 -22.375 -8.258 1 92.38 5 ASP B CA 1
ATOM 1042 C C . ASP B 1 5 ? -8.328 -22.25 -7.477 1 92.38 5 ASP B C 1
ATOM 1044 O O . ASP B 1 5 ? -7.465 -21.438 -7.832 1 92.38 5 ASP B O 1
ATOM 1048 N N . VAL B 1 6 ? -8.203 -23.141 -6.531 1 95.12 6 VAL B N 1
ATOM 1049 C CA . VAL B 1 6 ? -6.984 -23.156 -5.73 1 95.12 6 VAL B CA 1
ATOM 1050 C C . VAL B 1 6 ? -5.789 -23.484 -6.617 1 95.12 6 VAL B C 1
ATOM 1052 O O . VAL B 1 6 ? -4.77 -22.781 -6.574 1 95.12 6 VAL B O 1
ATOM 1055 N N . GLU B 1 7 ? -5.98 -24.562 -7.352 1 95.56 7 GLU B N 1
ATOM 1056 C CA . GLU B 1 7 ? -4.883 -25 -8.211 1 95.56 7 GLU B CA 1
ATOM 1057 C C . GLU B 1 7 ? -4.535 -23.938 -9.25 1 95.56 7 GLU B C 1
ATOM 1059 O O . GLU B 1 7 ? -3.361 -23.703 -9.539 1 95.56 7 GLU B O 1
ATOM 1064 N N . LEU B 1 8 ? -5.543 -23.328 -9.781 1 97.81 8 LEU B N 1
ATOM 1065 C CA . LEU B 1 8 ? -5.328 -22.297 -10.789 1 97.81 8 LEU B CA 1
ATOM 1066 C C . LEU B 1 8 ? -4.57 -21.125 -10.203 1 97.81 8 LEU B C 1
ATOM 1068 O O . LEU B 1 8 ? -3.562 -20.672 -10.766 1 97.81 8 LEU B O 1
ATOM 1072 N N . HIS B 1 9 ? -5.023 -20.656 -9.102 1 98.44 9 HIS B N 1
ATOM 1073 C CA . HIS B 1 9 ? -4.367 -19.516 -8.469 1 98.44 9 HIS B CA 1
ATOM 1074 C C . HIS B 1 9 ? -2.943 -19.859 -8.055 1 98.44 9 HIS B C 1
ATOM 1076 O O . HIS B 1 9 ? -2.051 -19.016 -8.117 1 98.44 9 HIS B O 1
ATOM 1082 N N . LEU B 1 10 ? -2.822 -21.109 -7.57 1 97.5 10 LEU B N 1
ATOM 1083 C CA . LEU B 1 10 ? -1.484 -21.531 -7.172 1 97.5 10 LEU B CA 1
ATOM 1084 C C . LEU B 1 10 ? -0.54 -21.547 -8.367 1 97.5 10 LEU B C 1
ATOM 1086 O O . LEU B 1 10 ? 0.595 -21.078 -8.273 1 97.5 10 LEU B O 1
ATOM 1090 N N . LYS B 1 11 ? -1.008 -22.109 -9.438 1 98.31 11 LYS B N 1
ATOM 1091 C CA . LYS B 1 11 ? -0.194 -22.141 -10.648 1 98.31 11 LYS B CA 1
ATOM 1092 C C . LYS B 1 11 ? 0.136 -20.734 -11.125 1 98.31 11 LYS B C 1
ATOM 1094 O O . LYS B 1 11 ? 1.271 -20.453 -11.523 1 98.31 11 LYS B O 1
ATOM 1099 N N . LEU B 1 12 ? -0.806 -19.812 -11.094 1 98.75 12 LEU B N 1
ATOM 1100 C CA . LEU B 1 12 ? -0.582 -18.422 -11.5 1 98.75 12 LEU B CA 1
ATOM 1101 C C . LEU B 1 12 ? 0.411 -17.734 -10.57 1 98.75 12 LEU B C 1
ATOM 1103 O O . LEU B 1 12 ? 1.298 -17.016 -11.031 1 98.75 12 LEU B O 1
ATOM 1107 N N . CYS B 1 13 ? 0.236 -18.062 -9.281 1 98.69 13 CYS B N 1
ATOM 1108 C CA . CYS B 1 13 ? 1.183 -17.5 -8.32 1 98.69 13 CYS B CA 1
ATOM 1109 C C . CYS B 1 13 ? 2.609 -17.906 -8.664 1 98.69 13 CYS B C 1
ATOM 1111 O O . CYS B 1 13 ? 3.506 -17.062 -8.727 1 98.69 13 CYS B O 1
ATOM 1113 N N . GLU B 1 14 ? 2.789 -19.172 -8.898 1 98.38 14 GLU B N 1
ATOM 1114 C CA . GLU B 1 14 ? 4.117 -19.703 -9.188 1 98.38 14 GLU B CA 1
ATOM 1115 C C . GLU B 1 14 ? 4.676 -19.125 -10.484 1 98.38 14 GLU B C 1
ATOM 1117 O O . GLU B 1 14 ? 5.852 -18.75 -10.547 1 98.38 14 GLU B O 1
ATOM 1122 N N . ASN B 1 15 ? 3.803 -19.094 -11.492 1 98.81 15 ASN B N 1
ATOM 1123 C CA . ASN B 1 15 ? 4.238 -18.547 -12.781 1 98.81 15 ASN B CA 1
ATOM 1124 C C . ASN B 1 15 ? 4.633 -17.078 -12.664 1 98.81 15 ASN B C 1
ATOM 1126 O O . ASN B 1 15 ? 5.68 -16.672 -13.172 1 98.81 15 ASN B O 1
ATOM 1130 N N . TYR B 1 16 ? 3.887 -16.297 -11.984 1 98.94 16 TYR B N 1
ATOM 1131 C CA . TYR B 1 16 ? 4.152 -14.867 -11.914 1 98.94 16 TYR B CA 1
ATOM 1132 C C . TYR B 1 16 ? 5.332 -14.578 -10.992 1 98.94 16 TYR B C 1
ATOM 1134 O O . TYR B 1 16 ? 6.082 -13.625 -11.219 1 98.94 16 TYR B O 1
ATOM 1142 N N . MET B 1 17 ? 5.523 -15.43 -9.938 1 98.69 17 MET B N 1
ATOM 1143 C CA . MET B 1 17 ? 6.742 -15.281 -9.148 1 98.69 17 MET B CA 1
ATOM 1144 C C . MET B 1 17 ? 7.98 -15.547 -10 1 98.69 17 MET B C 1
ATOM 1146 O O . MET B 1 17 ? 8.977 -14.836 -9.883 1 98.69 17 MET B O 1
ATOM 1150 N N . LYS B 1 18 ? 7.871 -16.547 -10.789 1 98.81 18 LYS B N 1
ATOM 1151 C CA . LYS B 1 18 ? 8.977 -16.828 -11.695 1 98.81 18 LYS B CA 1
ATOM 1152 C C . LYS B 1 18 ? 9.203 -15.68 -12.664 1 98.81 18 LYS B C 1
ATOM 1154 O O . LYS B 1 18 ? 10.344 -15.289 -12.922 1 98.81 18 LYS B O 1
ATOM 1159 N N . GLU B 1 19 ? 8.133 -15.164 -13.25 1 98.94 19 GLU B N 1
ATOM 1160 C CA . GLU B 1 19 ? 8.25 -14.023 -14.156 1 98.94 19 GLU B CA 1
ATOM 1161 C C . GLU B 1 19 ? 8.867 -12.82 -13.445 1 98.94 19 GLU B C 1
ATOM 1163 O O . GLU B 1 19 ? 9.688 -12.109 -14.023 1 98.94 19 GLU B O 1
ATOM 1168 N N . ALA B 1 20 ? 8.43 -12.594 -12.188 1 98.94 20 ALA B N 1
ATOM 1169 C CA . ALA B 1 20 ? 9 -11.484 -11.422 1 98.94 20 ALA B CA 1
ATOM 1170 C C . ALA B 1 20 ? 10.516 -11.617 -11.312 1 98.94 20 ALA B C 1
ATOM 1172 O O . ALA B 1 20 ? 11.25 -10.648 -11.516 1 98.94 20 ALA B O 1
ATOM 1173 N N . GLU B 1 21 ? 10.93 -12.836 -11.07 1 98.69 21 GLU B N 1
ATOM 1174 C CA .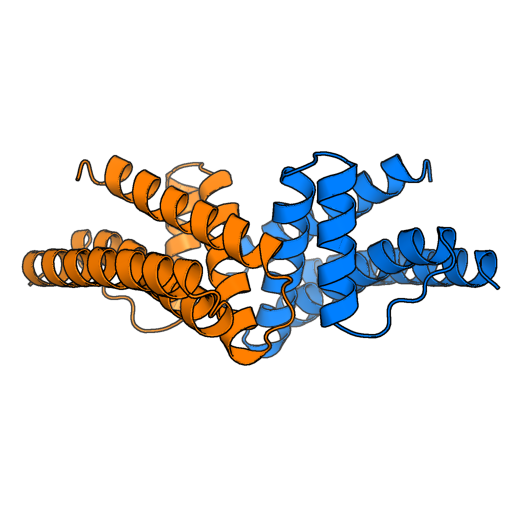 GLU B 1 21 ? 12.352 -13.102 -10.93 1 98.69 21 GLU B CA 1
ATOM 1175 C C . GLU B 1 21 ? 13.078 -12.953 -12.266 1 98.69 21 GLU B C 1
ATOM 1177 O O . GLU B 1 21 ? 14.203 -12.453 -12.32 1 98.69 21 GLU B O 1
ATOM 1182 N N . ASP B 1 22 ? 12.43 -13.383 -13.305 1 98.88 22 ASP B N 1
ATOM 1183 C CA . ASP B 1 22 ? 13.016 -13.25 -14.641 1 98.88 22 ASP B CA 1
ATOM 1184 C C . ASP B 1 22 ? 13.18 -11.773 -15.023 1 98.88 22 ASP B C 1
ATOM 1186 O O . ASP B 1 22 ? 14.219 -11.375 -15.555 1 98.88 22 ASP B O 1
ATOM 1190 N N . PHE B 1 23 ? 12.188 -10.945 -14.773 1 98.94 23 PHE B N 1
ATOM 1191 C CA . PHE B 1 23 ? 12.25 -9.523 -15.094 1 98.94 23 PHE B CA 1
ATOM 1192 C C . PHE B 1 23 ? 13.305 -8.828 -14.25 1 98.94 23 PHE B C 1
ATOM 1194 O O . PHE B 1 23 ? 13.984 -7.91 -14.727 1 98.94 23 PHE B O 1
ATOM 1201 N N . LEU B 1 24 ? 13.445 -9.367 -12.977 1 98.62 24 LEU B N 1
ATOM 1202 C CA . LEU B 1 24 ? 14.508 -8.82 -12.141 1 98.62 24 LEU B CA 1
ATOM 1203 C C . LEU B 1 24 ? 15.875 -9.094 -12.742 1 98.62 24 LEU B C 1
ATOM 1205 O O . LEU B 1 24 ? 16.734 -8.211 -12.781 1 98.62 24 LEU B O 1
ATOM 1209 N N . ALA B 1 25 ? 16.047 -10.266 -13.172 1 98.31 25 ALA B N 1
ATOM 1210 C CA . ALA B 1 25 ? 17.328 -10.672 -13.758 1 98.31 25 ALA B CA 1
ATOM 1211 C C . ALA B 1 25 ? 17.656 -9.844 -15 1 98.31 25 ALA B C 1
ATOM 1213 O O . ALA B 1 25 ? 18.812 -9.594 -15.297 1 98.31 25 ALA B O 1
ATOM 1214 N N . ARG B 1 26 ? 16.656 -9.352 -15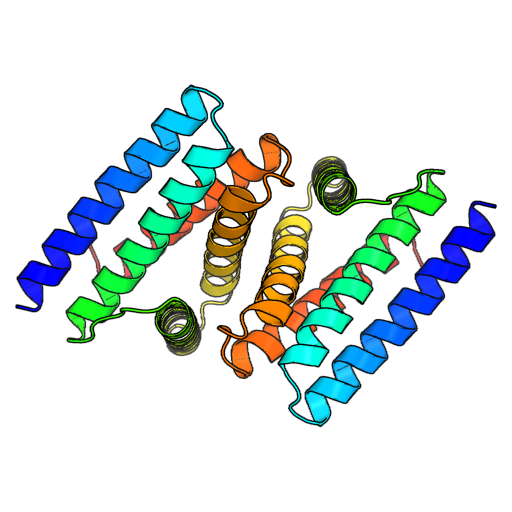.617 1 98.56 26 ARG B N 1
ATOM 1215 C CA . ARG B 1 26 ? 16.828 -8.547 -16.812 1 98.56 26 ARG B CA 1
ATOM 1216 C C . ARG B 1 26 ? 16.828 -7.059 -16.484 1 98.56 26 ARG B C 1
ATOM 1218 O O . ARG B 1 26 ? 16.812 -6.215 -17.391 1 98.56 26 ARG B O 1
ATOM 1225 N N . LYS B 1 27 ? 16.641 -6.73 -15.32 1 98.56 27 LYS B N 1
ATOM 1226 C CA . LYS B 1 27 ? 16.672 -5.379 -14.766 1 98.56 27 LYS B CA 1
ATOM 1227 C C . LYS B 1 27 ? 15.477 -4.562 -15.242 1 98.56 27 LYS B C 1
ATOM 1229 O O . LYS B 1 27 ? 15.578 -3.344 -15.414 1 98.56 27 LYS B O 1
ATOM 1234 N N . ASP B 1 28 ? 14.492 -5.238 -15.602 1 98.81 28 ASP B N 1
ATOM 1235 C CA . ASP B 1 28 ? 13.211 -4.578 -15.828 1 98.81 28 ASP B CA 1
ATOM 1236 C C . ASP B 1 28 ? 12.391 -4.5 -14.539 1 98.81 28 ASP B C 1
ATOM 1238 O O . ASP B 1 28 ? 11.469 -5.289 -14.328 1 98.81 28 ASP B O 1
ATOM 1242 N N . TYR B 1 29 ? 12.68 -3.51 -13.82 1 98.81 29 TYR B N 1
ATOM 1243 C CA . TYR B 1 29 ? 12.195 -3.395 -12.445 1 98.81 29 TYR B CA 1
ATOM 1244 C C . TYR B 1 29 ? 10.719 -3.031 -12.422 1 98.81 29 TYR B C 1
ATOM 1246 O O . TYR B 1 29 ? 10 -3.391 -11.484 1 98.81 29 TYR B O 1
ATOM 1254 N N . VAL B 1 30 ? 10.273 -2.326 -13.43 1 98.88 30 VAL B N 1
ATOM 1255 C CA . VAL B 1 30 ? 8.867 -1.949 -13.523 1 98.88 30 VAL B CA 1
ATOM 1256 C C . VAL B 1 30 ? 8.008 -3.199 -13.695 1 98.88 30 VAL B C 1
ATOM 1258 O O . VAL B 1 30 ? 7.066 -3.424 -12.93 1 98.88 30 VAL B O 1
ATOM 1261 N N . GLN B 1 31 ? 8.352 -4.078 -14.625 1 98.94 31 GLN B N 1
ATOM 1262 C CA . GLN B 1 31 ? 7.562 -5.2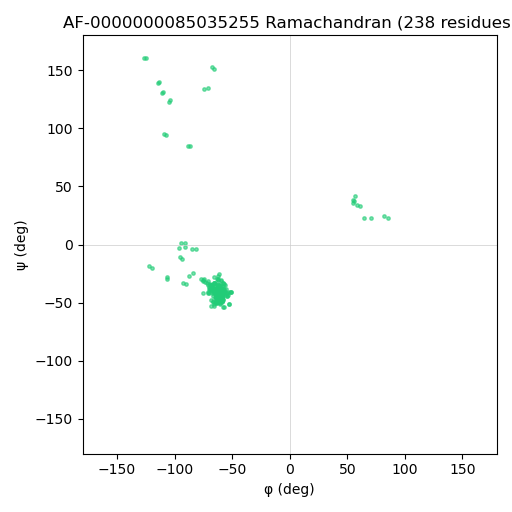85 -14.859 1 98.94 31 GLN B CA 1
ATOM 1263 C C . GLN B 1 31 ? 7.734 -6.281 -13.719 1 98.94 31 GLN B C 1
ATOM 1265 O O . GLN B 1 31 ? 6.797 -7 -13.367 1 98.94 31 GLN B O 1
ATOM 1270 N N . ALA B 1 32 ? 8.945 -6.34 -13.086 1 98.94 32 ALA B N 1
ATOM 1271 C CA . ALA B 1 32 ? 9.156 -7.188 -11.922 1 98.94 32 ALA B CA 1
ATOM 1272 C C . ALA B 1 32 ? 8.211 -6.812 -10.789 1 98.94 32 ALA B C 1
ATOM 1274 O O . ALA B 1 32 ? 7.66 -7.684 -10.109 1 98.94 32 ALA B O 1
ATOM 1275 N N . SER B 1 33 ? 8.047 -5.484 -10.656 1 98.94 33 SER B N 1
ATOM 1276 C CA . SER B 1 33 ? 7.152 -4.98 -9.617 1 98.94 33 SER B CA 1
ATOM 1277 C C . SER B 1 33 ? 5.727 -5.48 -9.82 1 98.94 33 SER B C 1
ATOM 1279 O O . SER B 1 33 ? 5.105 -5.996 -8.891 1 98.94 33 SER B O 1
ATOM 1281 N N . GLU B 1 34 ? 5.215 -5.348 -10.938 1 98.94 34 GLU B N 1
ATOM 1282 C CA . GLU B 1 34 ? 3.846 -5.758 -11.234 1 98.94 34 GLU B CA 1
ATOM 1283 C C . GLU B 1 34 ? 3.67 -7.266 -11.055 1 98.94 34 GLU B C 1
ATOM 1285 O O . GLU B 1 34 ? 2.701 -7.711 -10.445 1 98.94 34 GLU B O 1
ATOM 1290 N N . LYS B 1 35 ? 4.59 -8.078 -11.578 1 98.94 35 LYS B N 1
ATOM 1291 C CA . LYS B 1 35 ? 4.438 -9.531 -11.516 1 98.94 35 LYS B CA 1
ATOM 1292 C C . LYS B 1 35 ? 4.535 -10.039 -10.078 1 98.94 35 LYS B C 1
ATOM 1294 O O . LYS B 1 35 ? 3.854 -10.992 -9.711 1 98.94 35 LYS B O 1
ATOM 1299 N N . ALA B 1 36 ? 5.426 -9.398 -9.312 1 98.94 36 ALA B N 1
ATOM 1300 C CA . ALA B 1 36 ? 5.504 -9.766 -7.902 1 98.94 36 ALA B CA 1
ATOM 1301 C C . ALA B 1 36 ? 4.188 -9.469 -7.188 1 98.94 36 ALA B C 1
ATOM 1303 O O . ALA B 1 36 ? 3.709 -10.289 -6.398 1 98.94 36 ALA B O 1
ATOM 1304 N N . TRP B 1 37 ? 3.639 -8.32 -7.484 1 98.94 37 TRP B N 1
ATOM 1305 C CA . TRP B 1 37 ? 2.352 -7.988 -6.883 1 98.94 37 TRP B CA 1
ATOM 1306 C C . TRP B 1 37 ? 1.279 -8.992 -7.293 1 98.94 37 TRP B C 1
ATOM 1308 O O . TRP B 1 37 ? 0.489 -9.438 -6.461 1 98.94 37 TRP B O 1
ATOM 1318 N N . VAL B 1 38 ? 1.25 -9.352 -8.547 1 98.94 38 VAL B N 1
ATOM 1319 C CA . VAL B 1 38 ? 0.248 -10.297 -9.023 1 98.94 38 VAL B CA 1
ATOM 1320 C C . VAL B 1 38 ? 0.425 -11.641 -8.32 1 98.94 38 VAL B C 1
ATOM 1322 O O . VAL B 1 38 ? -0.555 -12.266 -7.906 1 98.94 38 VAL B O 1
ATOM 1325 N N . ALA B 1 39 ? 1.706 -12.008 -8.195 1 98.94 39 ALA B N 1
ATOM 1326 C CA . ALA B 1 39 ? 1.969 -13.273 -7.508 1 98.94 39 ALA B CA 1
ATOM 1327 C C . ALA B 1 39 ? 1.425 -13.242 -6.082 1 98.94 39 ALA B C 1
ATOM 1329 O O . ALA B 1 39 ? 0.762 -14.188 -5.648 1 98.94 39 ALA B O 1
ATOM 1330 N N . ALA B 1 40 ? 1.688 -12.195 -5.387 1 98.94 40 ALA B N 1
ATOM 1331 C CA . ALA B 1 40 ? 1.182 -12.055 -4.023 1 98.94 40 ALA B CA 1
ATOM 1332 C C . ALA B 1 40 ? -0.343 -12.102 -3.996 1 98.94 40 ALA B C 1
ATOM 1334 O O . ALA B 1 40 ? -0.934 -12.773 -3.143 1 98.94 40 ALA B O 1
ATOM 1335 N N . SER B 1 41 ? -0.985 -11.328 -4.965 1 98.94 41 SER B N 1
ATOM 1336 C CA . SER B 1 41 ? -2.443 -11.312 -5.027 1 98.94 41 SER B CA 1
ATOM 1337 C C . SER B 1 41 ? -3.002 -12.703 -5.301 1 98.94 41 SER B C 1
ATOM 1339 O O . SER B 1 41 ? -4.02 -13.102 -4.727 1 98.94 41 SER B O 1
ATOM 1341 N N . GLN B 1 42 ? -2.334 -13.453 -6.082 1 98.81 42 GLN B N 1
ATOM 1342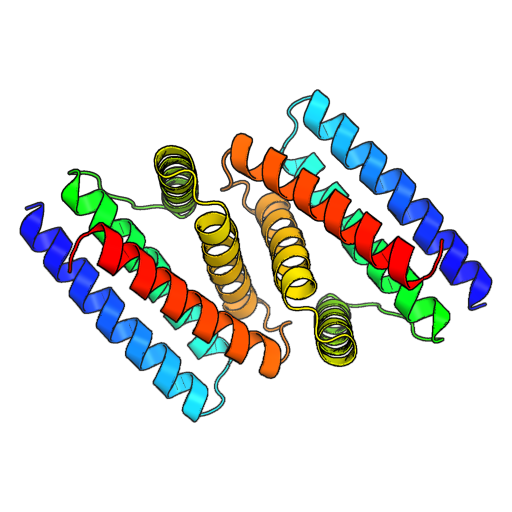 C CA . GLN B 1 42 ? -2.783 -14.805 -6.391 1 98.81 42 GLN B CA 1
ATOM 1343 C C . GLN B 1 42 ? -2.672 -15.711 -5.164 1 98.81 42 GLN B C 1
ATOM 1345 O O . GLN B 1 42 ? -3.529 -16.562 -4.941 1 98.81 42 GLN B O 1
ATOM 1350 N N . MET B 1 43 ? -1.644 -15.539 -4.434 1 98.75 43 MET B N 1
ATOM 1351 C CA . MET B 1 43 ? -1.512 -16.391 -3.256 1 98.75 43 MET B CA 1
ATOM 1352 C C . MET B 1 43 ? -2.637 -16.125 -2.262 1 98.75 43 MET B C 1
ATOM 1354 O O . MET B 1 43 ? -3.133 -17.047 -1.616 1 98.75 43 MET B O 1
ATOM 1358 N N . LEU B 1 44 ? -2.992 -14.82 -2.049 1 98.69 44 LEU B N 1
ATOM 1359 C CA . LEU B 1 44 ? -4.156 -14.539 -1.216 1 98.69 44 LEU B CA 1
ATOM 1360 C C . LEU B 1 44 ? -5.402 -15.227 -1.769 1 98.69 44 LEU B C 1
ATOM 1362 O O . LEU B 1 44 ? -6.219 -15.742 -1.006 1 98.69 44 LEU B O 1
ATOM 1366 N N . LYS B 1 45 ? -5.531 -15.211 -3.1 1 98.5 45 LYS B N 1
ATOM 1367 C CA . LYS B 1 45 ? -6.691 -15.844 -3.727 1 98.5 45 LYS B CA 1
ATOM 1368 C C . LYS B 1 45 ? -6.676 -17.344 -3.504 1 98.5 45 LYS B C 1
ATOM 1370 O O . LYS B 1 45 ? -7.73 -17.984 -3.406 1 98.5 45 LYS B O 1
ATOM 1375 N N . VAL B 1 46 ? -5.492 -17.906 -3.457 1 98.25 46 VAL B N 1
ATOM 1376 C CA . VAL B 1 46 ? -5.414 -19.328 -3.129 1 98.25 46 VAL B CA 1
ATOM 1377 C C . VAL B 1 46 ? -6.051 -19.578 -1.764 1 98.25 46 VAL B C 1
ATOM 1379 O O . VAL B 1 46 ? -6.918 -20.453 -1.627 1 98.25 46 VAL B O 1
ATOM 1382 N N . LEU B 1 47 ? -5.637 -18.906 -0.844 1 97.69 47 LEU B N 1
ATOM 1383 C CA . LEU B 1 47 ? -6.148 -19.125 0.506 1 97.69 47 LEU B CA 1
ATOM 1384 C C . LEU B 1 47 ? -7.645 -18.844 0.569 1 97.69 47 LEU B C 1
ATOM 1386 O O . LEU B 1 47 ? -8.391 -19.594 1.209 1 97.69 47 LEU B O 1
ATOM 1390 N N . ALA B 1 48 ? -8.055 -17.688 -0.05 1 97.5 48 ALA B N 1
ATOM 1391 C CA . ALA B 1 48 ? -9.484 -17.359 -0.069 1 97.5 48 ALA B CA 1
ATOM 1392 C C . ALA B 1 48 ? -10.289 -18.469 -0.732 1 97.5 48 ALA B C 1
ATOM 1394 O O . ALA B 1 48 ? -11.367 -18.828 -0.255 1 97.5 48 ALA B O 1
ATOM 1395 N N . ALA B 1 49 ? -9.727 -19 -1.892 1 96.31 49 ALA B N 1
ATOM 1396 C CA . ALA B 1 49 ? -10.422 -20.062 -2.615 1 96.31 49 ALA B CA 1
ATOM 1397 C C . ALA B 1 49 ? -10.586 -21.297 -1.74 1 96.31 49 ALA B C 1
ATOM 1399 O O . ALA B 1 49 ? -11.609 -21.984 -1.82 1 96.31 49 ALA B O 1
ATOM 1400 N N . LYS B 1 50 ? -9.695 -21.562 -0.959 1 94.75 50 LYS B N 1
ATOM 1401 C CA . LYS B 1 50 ? -9.797 -22.703 -0.052 1 94.75 50 LYS B CA 1
ATOM 1402 C C . LYS B 1 50 ? -10.961 -22.531 0.919 1 94.75 50 LYS B C 1
ATOM 1404 O O . LYS B 1 50 ? -11.508 -23.516 1.42 1 94.75 50 LYS B O 1
ATOM 1409 N N . GLU B 1 51 ? -11.219 -21.375 1.189 1 94.38 51 GLU B N 1
ATOM 1410 C CA . GLU B 1 51 ? -12.336 -21.078 2.074 1 94.38 51 GLU B CA 1
ATOM 1411 C C . GLU B 1 51 ? -13.633 -20.875 1.282 1 94.38 51 GLU B C 1
ATOM 1413 O O . GLU B 1 51 ? -14.656 -20.5 1.846 1 94.38 51 GLU B O 1
ATOM 1418 N N . GLY B 1 52 ? -13.547 -20.953 0.068 1 93.81 52 GLY B N 1
ATOM 1419 C CA . GLY B 1 52 ? -14.719 -20.781 -0.779 1 93.81 52 GLY B CA 1
ATOM 1420 C C . GLY B 1 52 ? -15.008 -19.344 -1.109 1 93.81 52 GLY B C 1
ATOM 1421 O O . GLY B 1 52 ? -16.141 -18.984 -1.456 1 93.81 52 GLY B O 1
ATOM 1422 N N . ARG B 1 53 ? -14.062 -18.609 -1.019 1 96.12 53 ARG B N 1
ATOM 1423 C CA . ARG B 1 53 ? -14.203 -17.188 -1.282 1 96.12 53 ARG B CA 1
ATOM 1424 C C . ARG B 1 53 ? -13.43 -16.781 -2.529 1 96.12 53 ARG B C 1
ATOM 1426 O O . ARG B 1 53 ? -12.328 -17.281 -2.777 1 96.12 53 ARG B O 1
ATOM 1433 N N . GLU B 1 54 ? -14.062 -15.938 -3.244 1 97.5 54 GLU B N 1
ATOM 1434 C CA . GLU B 1 54 ? -13.383 -15.375 -4.41 1 97.5 54 GLU B CA 1
ATOM 1435 C C . GLU B 1 54 ? -13.07 -13.898 -4.211 1 97.5 54 GLU B C 1
ATOM 1437 O O . GLU B 1 54 ? -13.938 -13.125 -3.781 1 97.5 54 GLU B O 1
ATOM 1442 N N . LEU B 1 55 ? -11.867 -13.539 -4.469 1 98.19 55 LEU B N 1
ATOM 1443 C CA . LEU B 1 55 ? -11.438 -12.148 -4.383 1 98.19 55 LEU B CA 1
ATOM 1444 C C . LEU B 1 55 ? -11.305 -11.539 -5.77 1 98.19 55 LEU B C 1
ATOM 1446 O O . LEU B 1 55 ? -10.539 -12.023 -6.602 1 98.19 55 LEU B O 1
ATOM 1450 N N . ARG B 1 56 ? -12.008 -10.445 -5.945 1 97.56 56 ARG B N 1
ATOM 1451 C CA . ARG B 1 56 ? -12.102 -9.961 -7.32 1 97.56 56 ARG B CA 1
ATOM 1452 C C . ARG B 1 56 ? -11.578 -8.539 -7.434 1 97.56 56 ARG B C 1
ATOM 1454 O O . ARG B 1 56 ? -11.312 -8.055 -8.539 1 97.56 56 ARG B O 1
ATOM 1461 N N . SER B 1 57 ? -11.492 -7.859 -6.32 1 98.44 57 SER B N 1
ATOM 1462 C CA . SER B 1 57 ? -11.086 -6.457 -6.379 1 98.44 57 SER B CA 1
ATOM 1463 C C . SER B 1 57 ? -9.914 -6.18 -5.449 1 98.44 57 SER B C 1
ATOM 1465 O O . SER B 1 57 ? -9.633 -6.965 -4.543 1 98.44 57 SER B O 1
ATOM 1467 N N . HIS B 1 58 ? -9.195 -5.051 -5.707 1 98.62 58 HIS B N 1
ATOM 1468 C CA . HIS B 1 58 ? -8.117 -4.613 -4.836 1 98.62 58 HIS B CA 1
ATOM 1469 C C . HIS B 1 58 ? -8.594 -4.465 -3.396 1 98.62 58 HIS B C 1
ATOM 1471 O O . HIS B 1 58 ? -7.918 -4.918 -2.465 1 98.62 58 HIS B O 1
ATOM 1477 N N . ALA B 1 59 ? -9.766 -3.852 -3.164 1 98.62 59 ALA B N 1
ATOM 1478 C CA . ALA B 1 59 ? -10.305 -3.666 -1.816 1 98.62 59 ALA B CA 1
ATOM 1479 C C . ALA B 1 59 ? -10.555 -5.008 -1.136 1 98.62 59 ALA B C 1
ATOM 1481 O O . ALA B 1 59 ? -10.305 -5.16 0.063 1 98.62 59 ALA B O 1
ATOM 1482 N N . GLU B 1 60 ? -11.062 -5.98 -1.801 1 98.81 60 GLU B N 1
ATOM 1483 C CA . GLU B 1 60 ? -11.289 -7.301 -1.225 1 98.81 60 GLU B CA 1
ATOM 1484 C C . GLU B 1 60 ? -9.969 -7.977 -0.859 1 98.81 60 GLU B C 1
ATOM 1486 O O . GLU B 1 60 ? -9.891 -8.703 0.133 1 98.81 60 GLU B O 1
ATOM 1491 N N . LEU B 1 61 ? -8.922 -7.77 -1.755 1 98.88 61 LEU B N 1
ATOM 1492 C CA . LEU B 1 61 ? -7.605 -8.297 -1.425 1 98.88 61 LEU B CA 1
ATOM 1493 C C . LEU B 1 61 ? -7.078 -7.684 -0.134 1 98.88 61 LEU B C 1
ATOM 1495 O O . LEU B 1 61 ? -6.59 -8.398 0.745 1 98.88 61 LEU B O 1
ATOM 1499 N N . TRP B 1 62 ? -7.227 -6.383 0.042 1 98.88 62 TRP B N 1
ATOM 1500 C CA . TRP B 1 62 ? -6.793 -5.707 1.26 1 98.88 62 TRP B CA 1
ATOM 1501 C C . TRP B 1 62 ? -7.566 -6.215 2.471 1 98.88 62 TRP B C 1
ATOM 1503 O O . TRP B 1 62 ? -6.98 -6.492 3.52 1 98.88 62 TRP B O 1
ATOM 1513 N N . LYS B 1 63 ? -8.867 -6.355 2.322 1 98.81 63 LYS B N 1
ATOM 1514 C CA . LYS B 1 63 ? -9.695 -6.836 3.42 1 98.81 63 LYS B CA 1
ATOM 1515 C C . LYS B 1 63 ? -9.312 -8.258 3.82 1 98.81 63 LYS B C 1
ATOM 1517 O O . LYS B 1 63 ? -9.18 -8.555 5.008 1 98.81 63 LYS B O 1
ATOM 1522 N N . TYR B 1 64 ? -9.148 -8.984 2.938 1 98.81 64 TYR B N 1
ATOM 1523 C CA . TYR B 1 64 ? -8.82 -10.375 3.246 1 98.81 64 TYR B CA 1
ATOM 1524 C C . TYR B 1 64 ? -7.449 -10.469 3.904 1 98.81 64 TYR B C 1
ATOM 1526 O O . TYR B 1 64 ? -7.27 -11.211 4.875 1 98.81 64 TYR B O 1
ATOM 1534 N N . ALA B 1 65 ? -6.48 -9.812 3.266 1 98.75 65 ALA B N 1
ATOM 1535 C CA . ALA B 1 65 ? -5.148 -9.805 3.869 1 98.75 65 ALA B CA 1
ATOM 1536 C C . ALA B 1 65 ? -5.203 -9.312 5.312 1 98.75 65 ALA B C 1
ATOM 1538 O O . ALA B 1 65 ? -4.527 -9.852 6.188 1 98.75 65 ALA B O 1
ATOM 1539 N N . ASP B 1 66 ? -6 -8.289 5.582 1 98.56 66 ASP B N 1
ATOM 1540 C CA . ASP B 1 66 ? -6.168 -7.754 6.93 1 98.56 66 ASP B CA 1
ATOM 1541 C C . ASP B 1 66 ? -6.805 -8.789 7.855 1 98.56 66 ASP B C 1
ATOM 1543 O O . ASP B 1 66 ? -6.332 -9.008 8.969 1 98.56 66 ASP B O 1
ATOM 1547 N N . GLU B 1 67 ? -7.824 -9.492 7.441 1 98.19 67 GLU B N 1
ATOM 1548 C CA . GLU B 1 67 ? -8.484 -10.539 8.211 1 98.19 67 GLU B CA 1
ATOM 1549 C C . GLU B 1 67 ? -7.531 -11.688 8.516 1 98.19 67 GLU B C 1
ATOM 1551 O O . GLU B 1 67 ? -7.516 -12.211 9.633 1 98.19 67 GLU B O 1
ATOM 1556 N N . LEU B 1 68 ? -6.848 -11.961 7.547 1 98.06 68 LEU B N 1
ATOM 1557 C CA . LEU B 1 68 ? -5.918 -13.078 7.688 1 98.06 68 LEU B CA 1
ATOM 1558 C C . LEU B 1 68 ? -4.832 -12.75 8.711 1 98.06 68 LEU B C 1
ATOM 1560 O O . LEU B 1 68 ? -4.547 -13.562 9.594 1 98.06 68 LEU B O 1
ATOM 1564 N N . ALA B 1 69 ? -4.203 -11.625 8.492 1 97.88 69 ALA B N 1
ATOM 1565 C CA . ALA B 1 69 ? -3.166 -11.211 9.43 1 97.88 69 ALA B CA 1
ATOM 1566 C C . ALA B 1 69 ? -3.713 -11.141 10.859 1 97.88 69 ALA B C 1
ATOM 1568 O O . ALA B 1 69 ? -3.029 -11.523 11.812 1 97.88 69 ALA B O 1
ATOM 1569 N N . GLU B 1 70 ? -4.91 -10.695 10.992 1 97.31 70 GLU B N 1
ATOM 1570 C CA . GLU B 1 70 ? -5.539 -10.625 12.305 1 97.31 70 GLU B CA 1
ATOM 1571 C C . GLU B 1 70 ? -5.781 -12.023 12.875 1 97.31 70 GLU B C 1
ATOM 1573 O O . GLU B 1 70 ? -5.461 -12.289 14.039 1 97.31 70 GLU B O 1
ATOM 1578 N N . LYS B 1 71 ? -6.324 -12.867 12.141 1 96.75 71 LYS B N 1
ATOM 1579 C CA . LYS B 1 71 ? -6.613 -14.234 12.57 1 96.75 71 LYS B CA 1
ATOM 1580 C C . LYS B 1 71 ? -5.348 -14.953 13.023 1 96.75 71 LYS B C 1
ATOM 1582 O O . LYS B 1 71 ? -5.367 -15.695 14.008 1 96.75 71 LYS B O 1
ATOM 1587 N N . LEU B 1 72 ? -4.332 -14.641 12.359 1 95.94 72 LEU B N 1
ATOM 1588 C CA . LEU B 1 72 ? -3.09 -15.359 12.617 1 95.94 72 LEU B CA 1
ATOM 1589 C C . LEU B 1 72 ? -2.238 -14.617 13.648 1 95.94 72 LEU B C 1
ATOM 1591 O O . LEU B 1 72 ? -1.239 -15.156 14.133 1 95.94 72 LEU B O 1
ATOM 1595 N N . GLY B 1 73 ? -2.512 -13.391 14.008 1 96.25 73 GLY B N 1
ATOM 1596 C CA . GLY B 1 73 ? -1.685 -12.555 14.859 1 96.25 73 GLY B CA 1
ATOM 1597 C C . GLY B 1 73 ? -0.303 -12.297 14.289 1 96.25 73 GLY B C 1
ATOM 1598 O O . GLY B 1 73 ? 0.689 -12.297 15.016 1 96.25 73 GLY B O 1
ATOM 1599 N N . ASP B 1 74 ? -0.278 -12.234 13.008 1 95.88 74 ASP B N 1
ATOM 1600 C CA . ASP B 1 74 ? 0.978 -12.156 12.266 1 95.88 74 ASP B CA 1
ATOM 1601 C C . ASP B 1 74 ? 1.182 -10.758 11.68 1 95.88 74 ASP B C 1
ATOM 1603 O O . ASP B 1 74 ? 0.779 -10.492 10.547 1 95.88 74 ASP B O 1
ATOM 1607 N N . GLU B 1 75 ? 1.878 -9.922 12.383 1 95.62 75 GLU B N 1
ATOM 1608 C CA . GLU B 1 75 ? 2.117 -8.539 11.969 1 95.62 75 GLU B CA 1
ATOM 1609 C C . GLU B 1 75 ? 3.039 -8.484 10.75 1 95.62 75 GLU B C 1
ATOM 1611 O O . GLU B 1 75 ? 2.91 -7.59 9.914 1 95.62 75 GLU B O 1
ATOM 1616 N N . GLU B 1 76 ? 3.957 -9.406 10.695 1 96.88 76 GLU B N 1
ATOM 1617 C CA . GLU B 1 76 ? 4.883 -9.43 9.57 1 96.88 76 GLU B CA 1
ATOM 1618 C C . GLU B 1 76 ? 4.141 -9.648 8.25 1 96.88 76 GLU B C 1
ATOM 1620 O O . GLU B 1 76 ? 4.531 -9.102 7.219 1 96.88 76 GLU B O 1
ATOM 1625 N N . LEU B 1 77 ? 3.02 -10.383 8.312 1 97.94 77 LEU B N 1
ATOM 1626 C CA . LEU B 1 77 ? 2.215 -10.594 7.117 1 97.94 77 LEU B CA 1
ATOM 1627 C C . LEU B 1 77 ? 1.66 -9.273 6.594 1 97.94 77 LEU B C 1
ATOM 1629 O O . LEU B 1 77 ? 1.561 -9.07 5.383 1 97.94 77 LEU B O 1
ATOM 1633 N N . ARG B 1 78 ? 1.324 -8.344 7.5 1 98.12 78 ARG B N 1
ATOM 1634 C CA . ARG B 1 78 ? 0.832 -7.035 7.086 1 98.12 78 ARG B CA 1
ATOM 1635 C C . ARG B 1 78 ? 1.923 -6.238 6.379 1 98.12 78 ARG B C 1
ATOM 1637 O O . ARG B 1 78 ? 1.679 -5.637 5.332 1 98.12 78 ARG B O 1
ATOM 1644 N N . TYR B 1 79 ? 3.166 -6.309 6.895 1 98.44 79 TYR B N 1
ATOM 1645 C CA . TYR B 1 79 ? 4.273 -5.586 6.277 1 98.44 79 TYR B CA 1
ATOM 1646 C C . TYR B 1 79 ? 4.57 -6.129 4.883 1 98.44 79 TYR B C 1
ATOM 1648 O O . TYR B 1 79 ? 4.816 -5.363 3.951 1 98.44 79 TYR B O 1
ATOM 1656 N N . LEU B 1 80 ? 4.504 -7.414 4.723 1 98.81 80 LEU B N 1
ATOM 1657 C CA . LEU B 1 80 ? 4.809 -8.031 3.438 1 98.81 80 LEU B CA 1
ATOM 1658 C C . LEU B 1 80 ? 3.727 -7.707 2.412 1 98.81 80 LEU B C 1
ATOM 1660 O O . LEU B 1 80 ? 4.031 -7.465 1.241 1 98.81 80 LEU B O 1
ATOM 1664 N N . TRP B 1 81 ? 2.449 -7.684 2.852 1 98.88 81 TRP B N 1
ATOM 1665 C CA . TRP B 1 81 ? 1.381 -7.324 1.925 1 98.88 81 TRP B CA 1
ATOM 1666 C C . TRP B 1 81 ? 1.487 -5.859 1.513 1 98.88 81 TRP B C 1
ATOM 1668 O O . TRP B 1 81 ? 1.286 -5.52 0.344 1 98.88 81 TRP B O 1
ATOM 1678 N N . ARG B 1 82 ? 1.794 -4.992 2.471 1 98.81 82 ARG B N 1
ATOM 1679 C CA . ARG B 1 82 ? 2.006 -3.588 2.135 1 98.81 82 ARG B CA 1
ATOM 1680 C C . ARG B 1 82 ? 3.174 -3.426 1.168 1 98.81 82 ARG B C 1
ATOM 1682 O O . ARG B 1 82 ? 3.137 -2.57 0.281 1 98.81 82 ARG B O 1
ATOM 1689 N N . THR B 1 83 ? 4.203 -4.23 1.325 1 98.88 83 THR B N 1
ATOM 1690 C CA . THR B 1 83 ? 5.336 -4.219 0.404 1 98.88 83 THR B CA 1
ATOM 1691 C C . THR B 1 83 ? 4.887 -4.594 -1.007 1 98.88 83 THR B C 1
ATOM 1693 O O . THR B 1 83 ? 5.262 -3.932 -1.978 1 98.88 83 THR B O 1
ATOM 1696 N N . ALA B 1 84 ? 4.027 -5.66 -1.163 1 98.94 84 ALA B N 1
ATOM 1697 C CA . ALA B 1 84 ? 3.484 -6.027 -2.469 1 98.94 84 ALA B CA 1
ATOM 1698 C C . ALA B 1 84 ? 2.729 -4.855 -3.098 1 98.94 84 ALA B C 1
ATOM 1700 O O . ALA B 1 84 ? 2.85 -4.605 -4.297 1 98.94 84 ALA B O 1
ATOM 1701 N N . ASN B 1 85 ? 2.031 -4.133 -2.299 1 98.88 85 ASN B N 1
ATOM 1702 C CA . ASN B 1 85 ? 1.233 -3.041 -2.85 1 98.88 85 ASN B CA 1
ATOM 1703 C C . ASN B 1 85 ? 2.1 -1.835 -3.201 1 98.88 85 ASN B C 1
ATOM 1705 O O . ASN B 1 85 ? 1.79 -1.095 -4.137 1 98.88 85 ASN B O 1
ATOM 1709 N N . ALA B 1 86 ? 3.234 -1.637 -2.465 1 98.75 86 ALA B N 1
ATOM 1710 C CA . ALA B 1 86 ? 4.195 -0.622 -2.893 1 98.75 86 ALA B CA 1
ATOM 1711 C C . ALA B 1 86 ? 4.789 -0.969 -4.254 1 98.75 86 ALA B C 1
ATOM 1713 O O . ALA B 1 86 ? 5.023 -0.084 -5.082 1 98.75 86 ALA B O 1
ATOM 1714 N N . LEU B 1 87 ? 5.039 -2.227 -4.488 1 98.94 87 LEU B N 1
ATOM 1715 C CA . LEU B 1 87 ? 5.512 -2.648 -5.801 1 98.94 87 LEU B CA 1
ATOM 1716 C C . LEU B 1 87 ? 4.457 -2.389 -6.871 1 98.94 87 LEU B C 1
ATOM 1718 O O . LEU B 1 87 ? 4.781 -1.96 -7.98 1 98.94 87 LEU B O 1
ATOM 1722 N N . HIS B 1 88 ? 3.199 -2.668 -6.504 1 98.88 88 HIS B N 1
ATOM 1723 C CA . HIS B 1 88 ? 2.133 -2.404 -7.465 1 98.88 88 HIS B CA 1
ATOM 1724 C C . HIS B 1 88 ? 2.078 -0.925 -7.832 1 98.88 88 HIS B C 1
ATOM 1726 O O . HIS B 1 88 ? 1.94 -0.579 -9.008 1 98.88 88 HIS B O 1
ATOM 1732 N N . GLN B 1 89 ? 2.172 -0.071 -6.914 1 98.56 89 GLN B N 1
ATOM 1733 C CA . GLN B 1 89 ? 2.258 1.361 -7.184 1 98.56 89 GLN B CA 1
ATOM 1734 C C . GLN B 1 89 ? 3.473 1.687 -8.047 1 98.56 89 GLN B C 1
ATOM 1736 O O . GLN B 1 89 ? 3.395 2.529 -8.945 1 98.56 89 GLN B O 1
ATOM 1741 N N . ASN B 1 90 ? 4.594 1.023 -7.77 1 98.75 90 ASN B N 1
ATOM 1742 C CA . ASN B 1 90 ? 5.82 1.299 -8.516 1 98.75 90 ASN B CA 1
ATOM 1743 C C . ASN B 1 90 ? 5.684 0.906 -9.984 1 98.75 90 ASN B C 1
ATOM 1745 O O . ASN B 1 90 ? 6.379 1.455 -10.836 1 98.75 90 ASN B O 1
ATOM 1749 N N . PHE B 1 91 ? 4.812 -0.12 -10.312 1 98.88 91 PHE B N 1
ATOM 1750 C CA . PHE B 1 91 ? 4.535 -0.471 -11.703 1 98.88 91 PHE B CA 1
ATOM 1751 C C . PHE B 1 91 ? 3.982 0.729 -12.461 1 98.88 91 PHE B C 1
ATOM 1753 O O . PHE B 1 91 ? 4.293 0.92 -13.641 1 98.88 91 PHE B O 1
ATOM 1760 N N . TYR B 1 92 ? 3.264 1.549 -11.82 1 98.44 92 TYR B N 1
ATOM 1761 C CA . TYR B 1 92 ? 2.639 2.678 -12.5 1 98.44 92 TYR B CA 1
ATOM 1762 C C . TYR B 1 92 ? 3.521 3.918 -12.422 1 98.44 92 TYR B C 1
ATOM 1764 O O . TYR B 1 92 ? 3.561 4.719 -13.359 1 98.44 92 TYR B O 1
ATOM 1772 N N . GLU B 1 93 ? 4.289 4.031 -11.219 1 98.38 93 GLU B N 1
ATOM 1773 C CA . GLU B 1 93 ? 4.93 5.316 -10.961 1 98.38 93 GLU B CA 1
ATOM 1774 C C . GLU B 1 93 ? 6.441 5.234 -11.18 1 98.38 93 GLU B C 1
ATOM 1776 O O . GLU B 1 93 ? 7.094 6.246 -11.438 1 98.38 93 GLU B O 1
ATOM 1781 N N . ASN B 1 94 ? 6.988 4.004 -10.93 1 98.56 94 ASN B N 1
ATOM 1782 C CA . ASN B 1 94 ? 8.414 3.723 -11.102 1 98.56 94 ASN B CA 1
ATOM 1783 C C . ASN B 1 94 ? 9.273 4.664 -10.266 1 98.56 94 ASN B C 1
ATOM 1785 O O . ASN B 1 94 ? 10.281 5.184 -10.75 1 98.56 94 ASN B O 1
ATOM 1789 N N . TRP B 1 95 ? 8.898 4.93 -9.086 1 98.69 95 TRP B N 1
ATOM 1790 C CA . TRP B 1 95 ? 9.617 5.828 -8.188 1 98.69 95 TRP B CA 1
ATOM 1791 C C . TRP B 1 95 ? 10.688 5.078 -7.402 1 98.69 95 TRP B C 1
ATOM 1793 O O . TRP B 1 95 ? 11.664 5.676 -6.945 1 98.69 95 TRP B O 1
ATOM 1803 N N . MET B 1 96 ? 10.516 3.727 -7.164 1 98.75 96 MET B N 1
ATOM 1804 C CA . MET B 1 96 ? 11.391 2.943 -6.301 1 98.75 96 MET B CA 1
ATOM 1805 C C . MET B 1 96 ? 12.758 2.74 -6.957 1 98.75 96 MET B C 1
ATOM 1807 O O . MET B 1 96 ? 12.844 2.389 -8.133 1 98.75 96 MET B O 1
ATOM 1811 N N . PRO B 1 97 ? 13.828 2.934 -6.16 1 98.44 97 PRO B N 1
ATOM 1812 C CA . PRO B 1 97 ? 15.125 2.531 -6.707 1 98.44 97 PRO B CA 1
ATOM 1813 C C . PRO B 1 97 ? 15.25 1.021 -6.887 1 98.44 97 PRO B C 1
ATOM 1815 O O . PRO B 1 97 ? 14.547 0.257 -6.219 1 98.44 97 PRO B O 1
ATOM 1818 N N . SER B 1 98 ? 16.094 0.667 -7.855 1 98.44 98 SER B N 1
ATOM 1819 C CA . SER B 1 98 ? 16.219 -0.734 -8.242 1 98.44 98 SER B CA 1
ATOM 1820 C C . SER B 1 98 ? 16.484 -1.622 -7.035 1 98.44 98 SER B C 1
ATOM 1822 O O . SER B 1 98 ? 15.914 -2.705 -6.914 1 98.44 98 SER B O 1
ATOM 1824 N N . ARG B 1 99 ? 17.312 -1.208 -6.109 1 98.19 99 ARG B N 1
ATOM 1825 C CA . ARG B 1 99 ? 17.625 -2.008 -4.93 1 98.19 99 ARG B CA 1
ATOM 1826 C C . ARG B 1 99 ? 16.375 -2.254 -4.09 1 98.19 99 ARG B C 1
ATOM 1828 O O . ARG B 1 99 ? 16.156 -3.365 -3.605 1 98.19 99 ARG B O 1
ATOM 1835 N N . GLU B 1 100 ? 15.625 -1.222 -3.953 1 98.62 100 GLU B N 1
ATOM 1836 C CA . GLU B 1 100 ? 14.391 -1.357 -3.184 1 98.62 100 GLU B CA 1
ATOM 1837 C C . GLU B 1 100 ? 13.422 -2.318 -3.861 1 98.62 100 GLU B C 1
ATOM 1839 O O . GLU B 1 100 ? 12.727 -3.088 -3.189 1 98.62 100 GLU B O 1
ATOM 1844 N N . VAL B 1 101 ? 13.312 -2.252 -5.191 1 98.88 101 VAL B N 1
ATOM 1845 C CA . VAL B 1 101 ? 12.484 -3.203 -5.918 1 98.88 101 VAL B CA 1
ATOM 1846 C C . VAL B 1 101 ? 12.969 -4.625 -5.656 1 98.88 101 VAL B C 1
ATOM 1848 O O . VAL B 1 101 ? 12.172 -5.52 -5.371 1 98.88 101 VAL B O 1
ATOM 1851 N N . GLU B 1 102 ? 14.258 -4.812 -5.762 1 98.81 102 GLU B N 1
ATOM 1852 C CA . GLU B 1 102 ? 14.82 -6.141 -5.539 1 98.81 102 GLU B CA 1
ATOM 1853 C C . GLU B 1 102 ? 14.492 -6.656 -4.145 1 98.81 102 GLU B C 1
ATOM 1855 O O . GLU B 1 102 ? 14.062 -7.801 -3.984 1 98.81 102 GLU B O 1
ATOM 1860 N N . LEU B 1 103 ? 14.672 -5.859 -3.178 1 98.69 103 LEU B N 1
ATOM 1861 C CA . LEU B 1 103 ? 14.398 -6.25 -1.8 1 98.69 103 LEU B CA 1
ATOM 1862 C C . LEU B 1 103 ? 12.906 -6.52 -1.602 1 98.69 103 LEU B C 1
ATOM 1864 O O . LEU B 1 103 ? 12.531 -7.441 -0.88 1 98.69 103 LEU B O 1
ATOM 1868 N N . SER B 1 104 ? 12.094 -5.68 -2.215 1 98.88 104 SER B N 1
ATOM 1869 C CA . SER B 1 104 ? 10.648 -5.828 -2.086 1 98.88 104 SER B CA 1
ATOM 1870 C C . SER B 1 104 ? 10.164 -7.109 -2.758 1 98.88 104 SER B C 1
ATOM 1872 O O . SER B 1 104 ? 9.258 -7.773 -2.256 1 98.88 104 SER B O 1
ATOM 1874 N N . VAL B 1 105 ? 10.75 -7.461 -3.949 1 98.88 105 VAL B N 1
ATOM 1875 C CA . VAL B 1 105 ? 10.375 -8.711 -4.602 1 98.88 105 VAL B CA 1
ATOM 1876 C C . VAL B 1 105 ? 10.773 -9.891 -3.721 1 98.88 105 VAL B C 1
ATOM 1878 O O . VAL B 1 105 ? 10.039 -10.875 -3.627 1 98.88 105 VAL B O 1
ATOM 1881 N N . ARG B 1 106 ? 11.898 -9.805 -3.027 1 98.75 106 ARG B N 1
ATOM 1882 C CA . ARG B 1 106 ? 12.281 -10.844 -2.082 1 98.75 106 ARG B CA 1
ATOM 1883 C C . ARG B 1 106 ? 11.273 -10.945 -0.938 1 98.75 106 ARG B C 1
ATOM 1885 O O . ARG B 1 106 ? 10.953 -12.039 -0.483 1 98.75 106 ARG B O 1
ATOM 1892 N N . ASP B 1 107 ? 10.789 -9.859 -0.53 1 98.81 107 ASP B N 1
ATOM 1893 C CA . ASP B 1 107 ? 9.773 -9.844 0.525 1 98.81 107 ASP B CA 1
ATOM 1894 C C . ASP B 1 107 ? 8.484 -10.516 0.058 1 98.81 107 ASP B C 1
ATOM 1896 O O . ASP B 1 107 ? 7.816 -11.195 0.838 1 98.81 107 ASP B O 1
ATOM 1900 N N . VAL B 1 108 ? 8.125 -10.266 -1.182 1 98.88 108 VAL B N 1
ATOM 1901 C CA . VAL B 1 108 ? 6.934 -10.914 -1.724 1 98.88 108 VAL B CA 1
ATOM 1902 C C . VAL B 1 108 ? 7.145 -12.422 -1.776 1 98.88 108 VAL B C 1
ATOM 1904 O O . VAL B 1 108 ? 6.223 -13.195 -1.509 1 98.88 108 VAL B O 1
ATOM 1907 N N . LYS B 1 109 ? 8.352 -12.828 -2.203 1 98.69 109 LYS B N 1
ATOM 1908 C CA . LYS B 1 109 ? 8.648 -14.258 -2.166 1 98.69 109 LYS B CA 1
ATOM 1909 C C . LYS B 1 109 ? 8.453 -14.82 -0.763 1 98.69 109 LYS B C 1
ATOM 1911 O O . LYS B 1 109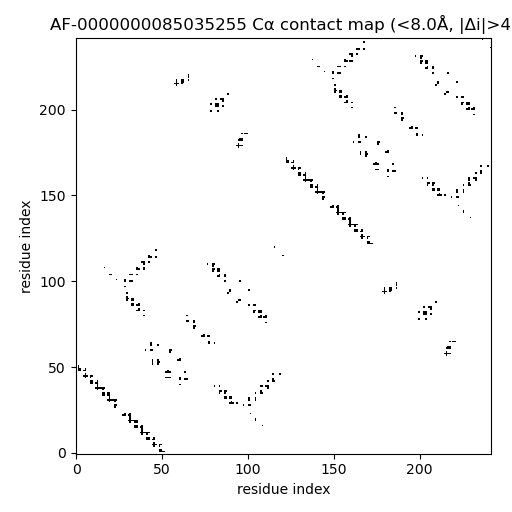 ? 7.914 -15.922 -0.6 1 98.69 109 LYS B O 1
ATOM 1916 N N . GLU B 1 110 ? 8.898 -14.078 0.23 1 98.56 110 GLU B N 1
ATOM 1917 C CA . GLU B 1 110 ? 8.688 -14.492 1.613 1 98.56 110 GLU B CA 1
ATOM 1918 C C . GLU B 1 110 ? 7.199 -14.539 1.958 1 98.56 110 GLU B C 1
ATOM 1920 O O . GLU B 1 110 ? 6.746 -15.43 2.678 1 98.56 110 GLU B O 1
ATOM 1925 N N . PHE B 1 111 ? 6.449 -13.578 1.518 1 98.75 111 PHE B N 1
ATOM 1926 C CA . PHE B 1 111 ? 5 -13.562 1.69 1 98.75 111 PHE B CA 1
ATOM 1927 C C . PHE B 1 111 ? 4.375 -14.852 1.182 1 98.75 111 PHE B C 1
ATOM 1929 O O . PHE B 1 111 ? 3.6 -15.492 1.894 1 98.75 111 PHE B O 1
ATOM 1936 N N . VAL B 1 112 ? 4.758 -15.195 -0.084 1 98.56 112 VAL B N 1
ATOM 1937 C CA . VAL B 1 112 ? 4.23 -16.406 -0.718 1 98.56 112 VAL B CA 1
ATOM 1938 C C . VAL B 1 112 ? 4.66 -17.641 0.077 1 98.56 112 VAL B C 1
ATOM 1940 O O . VAL B 1 112 ? 3.846 -18.516 0.343 1 98.56 112 VAL B O 1
ATOM 1943 N N . ARG B 1 113 ? 5.859 -17.672 0.48 1 97.88 113 ARG B N 1
ATOM 1944 C CA . ARG B 1 113 ? 6.363 -18.812 1.246 1 97.88 113 ARG B CA 1
ATOM 1945 C C . ARG B 1 113 ? 5.598 -18.969 2.557 1 97.88 113 ARG B C 1
ATOM 1947 O O . ARG B 1 113 ? 5.207 -20.078 2.922 1 97.88 113 ARG B O 1
ATOM 1954 N N . ARG B 1 114 ? 5.348 -17.938 3.223 1 97.25 114 ARG B N 1
ATOM 1955 C CA . ARG B 1 114 ? 4.645 -17.969 4.5 1 97.25 114 ARG B CA 1
ATOM 1956 C C . ARG B 1 114 ? 3.217 -18.469 4.324 1 97.25 114 ARG B C 1
ATOM 1958 O O . ARG B 1 114 ? 2.736 -19.281 5.121 1 97.25 114 ARG B O 1
ATOM 1965 N N . LEU B 1 115 ? 2.549 -17.922 3.375 1 97.38 115 LEU B N 1
ATOM 1966 C CA . LEU B 1 115 ? 1.164 -18.328 3.158 1 97.38 115 LEU B CA 1
ATOM 1967 C C . LEU B 1 115 ? 1.084 -19.781 2.703 1 97.38 115 LEU B C 1
ATOM 1969 O O . LEU B 1 115 ? 0.136 -20.484 3.045 1 97.38 115 LEU B O 1
ATOM 1973 N N . ARG B 1 116 ? 2.129 -20.25 1.923 1 95.81 116 ARG B N 1
ATOM 1974 C CA . ARG B 1 116 ? 2.176 -21.656 1.554 1 95.81 116 ARG B CA 1
ATOM 1975 C C . ARG B 1 116 ? 2.336 -22.531 2.787 1 95.81 116 ARG B C 1
ATOM 1977 O O . ARG B 1 116 ? 1.737 -23.609 2.869 1 95.81 116 ARG B O 1
ATOM 1984 N N . ALA B 1 117 ? 3.094 -22.062 3.672 1 94.75 117 ALA B N 1
ATOM 1985 C CA . ALA B 1 117 ? 3.314 -22.828 4.898 1 94.75 117 ALA B CA 1
ATOM 1986 C C . ALA B 1 117 ? 2.027 -22.938 5.711 1 94.75 117 ALA B C 1
ATOM 1988 O O . ALA B 1 117 ? 1.76 -23.984 6.312 1 94.75 117 ALA B O 1
ATOM 1989 N N . ILE B 1 118 ? 1.312 -21.859 5.723 1 88.5 118 ILE B N 1
ATOM 1990 C CA . ILE B 1 118 ? 0.033 -21.859 6.422 1 88.5 118 ILE B CA 1
ATOM 1991 C C . ILE B 1 118 ? -0.902 -22.891 5.785 1 88.5 118 ILE B C 1
ATOM 1993 O O . ILE B 1 118 ? -1.686 -23.547 6.477 1 88.5 118 ILE B O 1
ATOM 1997 N N . LEU B 1 119 ? -0.859 -22.922 4.535 1 84.62 119 LEU B N 1
ATOM 1998 C CA . LEU B 1 119 ? -1.71 -23.828 3.779 1 84.62 119 LEU B CA 1
ATOM 1999 C C . LEU B 1 119 ? -1.107 -25.234 3.744 1 84.62 119 LEU B C 1
ATOM 2001 O O . LEU B 1 119 ? -1.748 -26.172 3.275 1 84.62 119 LEU B O 1
ATOM 2005 N N . ASN B 1 120 ? 0.098 -25.391 4.312 1 87.06 120 ASN B N 1
ATOM 2006 C CA . ASN B 1 120 ? 0.836 -26.656 4.242 1 87.06 120 ASN B CA 1
ATOM 2007 C C . ASN B 1 120 ? 1.021 -27.125 2.803 1 87.06 120 ASN B C 1
ATOM 2009 O O . ASN B 1 120 ? 0.761 -28.281 2.48 1 87.06 120 ASN B O 1
ATOM 2013 N N . ILE B 1 121 ? 1.215 -26.234 1.916 1 75.12 121 ILE B N 1
ATOM 2014 C CA . ILE B 1 121 ? 1.475 -26.547 0.516 1 75.12 121 ILE B CA 1
ATOM 2015 C C . ILE B 1 121 ? 2.764 -25.875 0.063 1 75.12 121 ILE B C 1
ATOM 2017 O O . ILE B 1 121 ? 3.172 -24.859 0.636 1 75.12 121 ILE B O 1
#

Secondary structure (DSSP, 8-state):
-HHHHHHHHHHHHHHHHHHHHHHHHTT-HHHHHHHHHHHHHHHHHHHHHHTT----SHHHHHHHHHHHHHHHT-HHHHHHHHHHHHHHHHHHH--S-HHHHHHHHHHHHHHHHHHHHHHT-/-HHHHHHHHHHHHHHHHHHHHHHHHTT-HHHHHHHHHHHHHHHHHHHHHHTT----SHHHHHHHHHHHHHHHT-HHHHHHHHHHHHHHHHHHH--S-HHHHHHHHHHHHHHHHHHHHHHT-

Organism: Korarchaeum cryptofilum (strain OPF8) (NCBI:txid374847)

Nearest PDB structures (foldseek):
  2hsb-assembly1_A  TM=8.706E-01  e=1.323E-03  Archaeoglobus fulgidus
  1ufb-assembly1_A  TM=7.063E-01  e=8.548E-03  Thermus thermophilus
  1o3u-assembly1_A-2  TM=7.174E-01  e=3.649E-02  Thermotoga maritima
  1wol-assembly1_A  TM=7.480E-01  e=5.818E-02  Sulfurisphaera tokodaii str. 7
  2hsb-assembly1_A  TM=8.714E-01  e=1.323E-03  Archaeoglobus fulgidus

Radius of gyration: 18.14 Å; Cα contacts (8 Å, |Δi|>4): 334; chains: 2; bounding box: 38×55×35 Å

pLDDT: mean 97.08, std 4.42, range [71.56, 98.94]

Foldseek 3Di:
DLVVLLVVLQVLLVVLLVVLVVCLVVVVLLSNLQSLLSSLLSLLQNVCSNVVHGDDDPVSSVVSLVVVCVVVVPVLLVVLNVLSVVSVVCNVVVPDDSVSSVVNSVSSVVNSVVSCVVVVD/DLVVLLVVLQVLLVVLLVVLVVCLVVVVLLSNLQSLLSSLLSLLQNVCSNVVHGDDDPVSSVVSLVVVCVVVVPVLLVVLNVLSVVSVVCNVVVPDDSVSSVVNSVSSVVNSVVSCVVVVD

Sequence (242 aa):
MPEADVELHLKLCENYMKEAEDFLARKDYVQASEKAWVAASQMLKVLAAKEGRELRSHAELWKYADELAEKLGDEELRYLWRTANALHQNFYENWMPSREVELSVRDVKEFVRRLRAILNIMPEADVELHLKLCENYMKEAEDFLARKDYVQASEKAWVAASQMLKVLAAKEGRELRSHAELWKYADELAEKLGDEELRYLWRTANALHQNFYENWMPSREVELSVRDVKEFVRRLRAILNI

Solvent-accessible surface area (backbone atoms only — not comparable to full-atom values): 11685 Å² total; per-re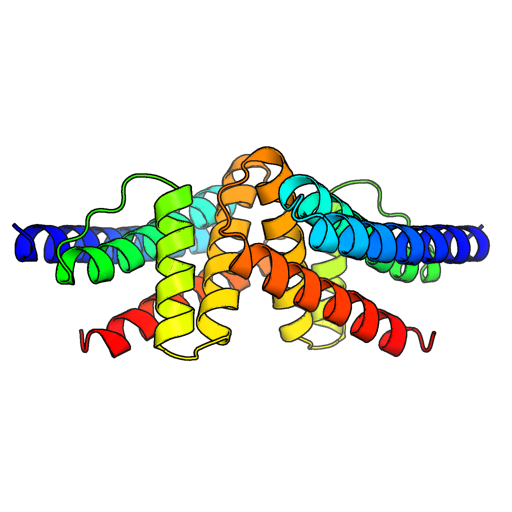sidue (Å²): 101,48,65,58,46,22,52,50,24,44,51,50,17,52,51,26,43,50,48,14,50,51,29,45,77,68,66,37,55,43,62,16,22,36,27,29,23,51,14,44,54,23,44,52,36,21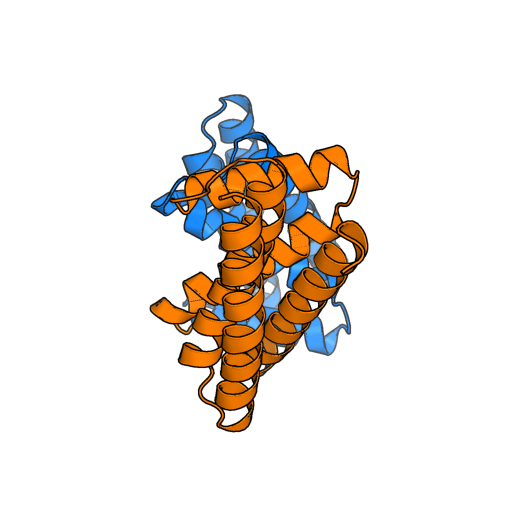,58,35,14,72,71,69,36,84,68,86,45,71,38,49,47,40,40,47,54,50,52,48,26,59,76,65,70,34,66,67,56,50,48,31,51,30,34,27,50,39,27,40,50,23,44,80,66,59,36,62,40,67,67,55,48,54,54,38,46,51,38,25,51,50,44,46,52,53,53,26,55,75,67,71,93,99,47,62,56,47,23,52,49,25,46,51,48,17,54,52,24,43,50,48,14,52,52,27,45,77,68,67,36,56,42,62,14,21,37,27,28,24,50,14,44,55,23,46,52,36,21,57,35,14,70,72,69,38,84,67,85,46,71,38,49,48,38,40,48,53,50,51,48,26,57,76,65,70,34,67,66,55,51,48,29,50,30,34,29,50,38,28,40,51,24,44,78,65,60,36,62,39,68,66,55,49,53,54,40,46,51,37,28,52,49,44,47,52,51,55,25,57,73,68,70,93